Protein AF-A0A355SGL2-F1 (afdb_monomer_lite)

Radius of gyration: 37.24 Å; chains: 1; bounding box: 88×41×103 Å

Foldseek 3Di:
DDPVLVVQLVVLLVLLPPDDPVLSCLQSVVSSVVLVVCVVVVHDSVVVDVVLDHSNLQSLVSQLLVLLLVCLVPPDLVSLVSNVVSLCSQDDDPVLVVVLVVLSVVLNVLLVVLLVLLVVLLVVLVVLLVQLLVLLVLADPVLPLLSQLSNLVSLQSSLVSNLVSVVSVVVSSVSSNVSSVVSVVSRVVSPHDHRDDDNDDDDDPPPVVVVNVVSNVSNVRSNVSNVRSCLVVVLVCLQVQHADPDWDKDKDWAQLPFADEEEEADLAADEAEAEDQDNIKMKIWRDHPQKDWDWDDDGRYTYIHIDGPSSRGPVVVSSVGHHPTYTYIYDYDD

pLDDT: mean 88.4, std 9.62, range [39.56, 98.31]

Sequence (334 aa):
MDERISSFIKSLREQLDGLPENEINKAVSYYEEYLSDAAEAGKNLDEVLMELGPSAKISGMVRAEMSIVKAQRSPGLGNFMGVLKNAFHGVTAPLAILALSIFVAISLSMVAVLFAGAVVVFIGAVAVGVGFIYEALIIPSHFKLEILGTIGIALGTTGILLIVAFGLYKLARLLVKISTGQIHRMQKKSGKPIPRMNKQEEYKKSNSKRTVLVCAVISAAGFLLFSISGLPVRYFTIFNSMKPENITMRTEEFDPGKINRISVTTEHSCIKLMRNSSDRILISYEQPDWLDYETGTVGNTLSFHEKSNGRLPLFELSRLHESRTQLVISMPEK

Structure (mmCIF, N/CA/C/O backbone):
data_AF-A0A355SGL2-F1
#
_entry.id   AF-A0A355SGL2-F1
#
loop_
_atom_site.group_PDB
_atom_site.id
_atom_site.type_symbol
_atom_site.label_atom_id
_atom_site.label_alt_id
_atom_site.label_comp_id
_atom_site.label_asym_id
_atom_site.label_entity_id
_atom_site.label_seq_id
_atom_site.pdbx_PDB_ins_code
_atom_site.Cartn_x
_atom_site.Cartn_y
_atom_site.Cartn_z
_atom_site.occupancy
_atom_site.B_iso_or_equiv
_atom_site.auth_seq_id
_atom_site.auth_comp_id
_atom_site.auth_asym_id
_atom_site.auth_atom_id
_atom_site.pdbx_PDB_model_num
ATOM 1 N N . MET A 1 1 ? -44.821 -5.411 44.081 1.00 65.12 1 MET A N 1
ATOM 2 C CA . MET A 1 1 ? -43.532 -4.751 43.799 1.00 65.12 1 MET A CA 1
ATOM 3 C C . MET A 1 1 ? -43.575 -3.369 44.425 1.00 65.12 1 MET A C 1
ATOM 5 O O . MET A 1 1 ? -44.608 -2.721 44.321 1.00 65.12 1 MET A O 1
ATOM 9 N N . ASP A 1 2 ? -42.518 -2.977 45.135 1.00 84.88 2 ASP A N 1
ATOM 10 C CA . ASP A 1 2 ? -42.404 -1.656 45.769 1.00 84.88 2 ASP A CA 1
ATOM 11 C C . ASP A 1 2 ? -42.396 -0.545 44.696 1.00 84.88 2 ASP A C 1
ATOM 13 O O . ASP A 1 2 ? -41.707 -0.668 43.679 1.00 84.88 2 ASP A O 1
ATOM 17 N N . GLU A 1 3 ? -43.162 0.530 44.906 1.00 87.75 3 GLU A N 1
ATOM 18 C CA . GLU A 1 3 ? -43.336 1.638 43.951 1.00 87.75 3 GLU A CA 1
ATOM 19 C C . GLU A 1 3 ? -42.001 2.314 43.582 1.00 87.75 3 GLU A C 1
ATOM 21 O O . GLU A 1 3 ? -41.796 2.740 42.439 1.00 87.75 3 GLU A O 1
ATOM 26 N N . ARG A 1 4 ? -41.042 2.334 44.517 1.00 88.56 4 ARG A N 1
ATOM 27 C CA . ARG A 1 4 ? -39.698 2.892 44.307 1.00 88.56 4 ARG A CA 1
ATOM 28 C C . ARG A 1 4 ? -38.894 2.075 43.297 1.00 88.56 4 ARG A C 1
ATOM 30 O O . ARG A 1 4 ? -38.216 2.657 42.449 1.00 88.56 4 ARG A O 1
ATOM 37 N N . ILE A 1 5 ? -39.007 0.742 43.342 1.00 90.06 5 ILE A N 1
ATOM 38 C CA . ILE A 1 5 ? -38.351 -0.164 42.384 1.00 90.06 5 ILE A CA 1
ATOM 39 C C . ILE A 1 5 ? -38.916 0.086 40.986 1.00 90.06 5 ILE A C 1
ATOM 41 O O . ILE A 1 5 ? -38.156 0.322 40.048 1.00 90.06 5 ILE A O 1
ATOM 45 N N . SER A 1 6 ? -40.245 0.117 40.846 1.00 91.44 6 SER A N 1
ATOM 46 C CA . SER A 1 6 ? -40.900 0.342 39.551 1.00 91.44 6 SER A CA 1
ATOM 47 C C . SER A 1 6 ? -40.536 1.700 38.939 1.00 91.44 6 SER A C 1
ATOM 49 O O . SER A 1 6 ? -40.271 1.782 37.738 1.00 91.44 6 SER A O 1
ATOM 51 N N . SER A 1 7 ? -40.457 2.757 39.755 1.00 92.31 7 SER A N 1
ATOM 52 C CA . SER A 1 7 ? -40.031 4.092 39.312 1.00 92.31 7 SER A CA 1
ATOM 53 C C . SER A 1 7 ? -38.579 4.106 38.815 1.00 92.31 7 SER A C 1
ATOM 55 O O . SER A 1 7 ? -38.294 4.596 37.716 1.00 92.31 7 SER A O 1
ATOM 57 N N . PHE A 1 8 ? -37.658 3.494 39.572 1.00 92.44 8 PHE A N 1
ATOM 58 C CA . PHE A 1 8 ? -36.252 3.386 39.180 1.00 92.44 8 PHE A CA 1
ATOM 59 C C . PHE A 1 8 ? -36.081 2.603 37.872 1.00 92.44 8 PHE A C 1
ATOM 61 O O . PHE A 1 8 ? -35.387 3.058 36.959 1.00 92.44 8 PHE A O 1
ATOM 68 N N . ILE A 1 9 ? -36.744 1.450 37.759 1.00 94.25 9 ILE A N 1
ATOM 69 C CA . ILE A 1 9 ? -36.677 0.583 36.581 1.00 94.25 9 ILE A CA 1
ATOM 70 C C . ILE A 1 9 ? -37.255 1.269 35.342 1.00 94.25 9 ILE A C 1
ATOM 72 O O . ILE A 1 9 ? -36.641 1.214 34.273 1.00 94.25 9 ILE A O 1
ATOM 76 N N . LYS A 1 10 ? -38.381 1.979 35.477 1.00 94.38 10 LYS A N 1
ATOM 77 C CA . LYS A 1 10 ? -38.957 2.768 34.383 1.00 94.38 10 LYS A CA 1
ATOM 78 C C . LYS A 1 10 ? -37.971 3.829 33.886 1.00 94.38 10 LYS A C 1
ATOM 80 O O . LYS A 1 10 ? -37.693 3.891 32.691 1.00 94.38 10 LYS A O 1
ATOM 85 N N . SER A 1 11 ? -37.379 4.593 34.806 1.00 93.31 11 SER A N 1
ATOM 86 C CA . SER A 1 11 ? -36.372 5.607 34.475 1.00 93.31 11 SER A CA 1
ATOM 87 C C . SER A 1 11 ? -35.126 5.002 33.814 1.00 93.31 11 SER A C 1
ATOM 89 O O . SER A 1 11 ? -34.594 5.556 32.850 1.00 93.31 11 SER A O 1
ATOM 91 N N . LEU A 1 12 ? -34.661 3.844 34.294 1.00 92.88 12 LEU A N 1
ATOM 92 C CA . LEU A 1 12 ? -33.536 3.130 33.694 1.00 92.88 12 LEU A CA 1
ATOM 93 C C . LEU A 1 12 ? -33.857 2.684 32.261 1.00 92.88 12 LEU A C 1
ATOM 95 O O . LEU A 1 12 ? -33.027 2.868 31.371 1.00 92.88 12 LEU A O 1
ATOM 99 N N . ARG A 1 13 ? -35.056 2.140 32.022 1.00 93.81 13 ARG A N 1
ATOM 100 C CA . ARG A 1 13 ? -35.508 1.713 30.691 1.00 93.81 13 ARG A CA 1
ATOM 101 C C . ARG A 1 13 ? -35.534 2.878 29.704 1.00 93.81 13 ARG A C 1
ATOM 103 O O . ARG A 1 13 ? -34.979 2.751 28.618 1.00 93.81 13 ARG A O 1
ATOM 110 N N . GLU A 1 14 ? -36.103 4.013 30.107 1.00 93.00 14 GLU A N 1
ATOM 111 C CA . GLU A 1 14 ? -36.157 5.237 29.292 1.00 93.00 14 GLU A CA 1
ATOM 112 C C . GLU A 1 14 ? -34.754 5.730 28.899 1.00 93.00 14 GLU A C 1
ATOM 114 O O . GLU A 1 14 ? -34.518 6.128 27.764 1.00 93.00 14 GLU A O 1
ATOM 119 N N . GLN A 1 15 ? -33.775 5.652 29.800 1.00 91.50 15 GLN A N 1
ATOM 120 C CA . GLN A 1 15 ? -32.408 6.100 29.508 1.00 91.50 15 GLN A CA 1
ATOM 121 C C . GLN A 1 15 ? -31.567 5.095 28.712 1.00 91.50 15 GLN A C 1
ATOM 123 O O . GLN A 1 15 ? -30.553 5.463 28.101 1.00 91.50 15 GLN A O 1
ATOM 128 N N . LEU A 1 16 ? -31.945 3.817 28.732 1.00 90.56 16 LEU A N 1
ATOM 129 C CA . LEU A 1 16 ? -31.339 2.773 27.905 1.00 90.56 16 LEU A CA 1
ATOM 130 C C . LEU A 1 16 ? -31.892 2.763 26.473 1.00 90.56 16 LEU A C 1
ATOM 132 O O . LEU A 1 16 ? -31.374 2.006 25.649 1.00 90.56 16 LEU A O 1
ATOM 136 N N . ASP A 1 17 ? -32.861 3.630 26.161 1.00 88.69 17 ASP A N 1
ATOM 137 C CA . ASP A 1 17 ? -33.453 3.750 24.832 1.00 88.69 17 ASP A CA 1
ATOM 138 C C . ASP A 1 17 ? -32.392 3.919 23.722 1.00 88.69 17 ASP A C 1
ATOM 140 O O . ASP A 1 17 ? -31.334 4.546 23.891 1.00 88.69 17 ASP A O 1
ATOM 144 N N . GLY A 1 18 ? -32.636 3.272 22.584 1.00 83.12 18 GLY A N 1
ATOM 145 C CA . GLY A 1 18 ? -31.685 3.157 21.474 1.00 83.12 18 GLY A CA 1
ATOM 146 C C . GLY A 1 18 ? -30.627 2.049 21.609 1.00 83.12 18 GLY A C 1
ATOM 147 O O . GLY A 1 18 ? -29.770 1.918 20.729 1.00 83.12 18 GLY A O 1
ATOM 148 N N . LEU A 1 19 ? -30.649 1.241 22.675 1.00 85.25 19 LEU A N 1
ATOM 149 C CA . LEU A 1 19 ? -29.968 -0.060 22.702 1.00 85.25 19 LEU A CA 1
ATOM 150 C C . LEU A 1 19 ? -30.874 -1.164 22.120 1.00 85.25 19 LEU A C 1
ATOM 152 O O . LEU A 1 19 ? -32.086 -0.990 22.052 1.00 85.25 19 LEU A O 1
ATOM 156 N N . PRO A 1 20 ? -30.314 -2.313 21.694 1.00 85.31 20 PRO A N 1
ATOM 157 C CA . PRO A 1 20 ? -31.120 -3.465 21.300 1.00 85.31 20 PRO A CA 1
ATOM 158 C C . PRO A 1 20 ? -32.077 -3.898 22.420 1.00 85.31 20 PRO A C 1
ATOM 160 O O . PRO A 1 20 ? -31.648 -4.057 23.564 1.00 85.31 20 PRO A O 1
ATOM 163 N N . GLU A 1 21 ? -33.349 -4.133 22.087 1.00 86.94 21 GLU A N 1
ATOM 164 C CA . GLU A 1 21 ? -34.419 -4.426 23.058 1.00 86.94 21 GLU A CA 1
ATOM 165 C C . GLU A 1 21 ? -34.085 -5.616 23.974 1.00 86.94 21 GLU A C 1
ATOM 167 O O . GLU A 1 21 ? -34.366 -5.610 25.171 1.00 86.94 21 GLU A O 1
ATOM 172 N N . ASN A 1 22 ? -33.401 -6.627 23.434 1.00 85.31 22 ASN A N 1
ATOM 173 C CA . ASN A 1 22 ? -32.934 -7.781 24.200 1.00 85.31 22 ASN A CA 1
ATOM 174 C C . ASN A 1 22 ? -31.887 -7.414 25.269 1.00 85.31 22 ASN A C 1
ATOM 176 O O . ASN A 1 22 ? -31.849 -8.050 26.319 1.00 85.31 22 ASN A O 1
ATOM 180 N N . GLU A 1 23 ? -31.033 -6.421 25.023 1.00 84.75 23 GLU A N 1
ATOM 181 C CA . GLU A 1 23 ? -30.037 -5.941 25.987 1.00 84.75 23 GLU A CA 1
ATOM 182 C C . GLU A 1 23 ? -30.658 -4.976 27.004 1.00 84.75 23 GLU A C 1
ATOM 184 O O . GLU A 1 23 ? -30.296 -5.029 28.179 1.00 84.75 23 GLU A O 1
ATOM 189 N N . ILE A 1 24 ? -31.643 -4.165 26.591 1.00 89.50 24 ILE A N 1
ATOM 190 C CA . ILE A 1 24 ? -32.445 -3.342 27.513 1.00 89.50 24 ILE A CA 1
ATOM 191 C C . ILE A 1 24 ? -33.153 -4.247 28.525 1.00 89.50 24 ILE A C 1
ATOM 193 O O . ILE A 1 24 ? -32.993 -4.058 29.730 1.00 89.50 24 ILE A O 1
ATOM 197 N N . ASN A 1 25 ? -33.871 -5.268 28.049 1.00 90.75 25 ASN A N 1
ATOM 198 C CA . ASN A 1 25 ? -34.625 -6.179 28.911 1.00 90.75 25 ASN A CA 1
ATOM 199 C C . ASN A 1 25 ? -33.717 -6.964 29.868 1.00 90.75 25 ASN A C 1
ATOM 201 O O . ASN A 1 25 ? -34.063 -7.113 31.035 1.00 90.75 25 ASN A O 1
ATOM 205 N N . LYS A 1 26 ? -32.529 -7.404 29.427 1.00 88.31 26 LYS A N 1
ATOM 206 C CA . LYS A 1 26 ? -31.544 -8.042 30.321 1.00 88.31 26 LYS A CA 1
ATOM 207 C C . LYS A 1 26 ? -31.050 -7.099 31.413 1.00 88.31 26 LYS A C 1
ATOM 209 O O . LYS A 1 26 ? -30.938 -7.513 32.561 1.00 88.31 26 LYS A O 1
ATOM 214 N N . ALA A 1 27 ? -30.710 -5.858 31.059 1.00 89.06 27 ALA A N 1
ATOM 215 C CA . ALA A 1 27 ? -30.224 -4.887 32.033 1.00 89.06 27 ALA A CA 1
ATOM 216 C C . ALA A 1 27 ? -31.313 -4.536 33.054 1.00 89.06 27 ALA A C 1
ATOM 218 O O . ALA A 1 27 ? -31.042 -4.535 34.250 1.00 89.06 27 ALA A O 1
ATOM 219 N N . VAL A 1 28 ? -32.539 -4.289 32.583 1.00 93.00 28 VAL A N 1
ATOM 220 C CA . VAL A 1 28 ? -33.705 -4.016 33.431 1.00 93.00 28 VAL A CA 1
ATOM 221 C C . VAL A 1 28 ? -33.988 -5.190 34.366 1.00 93.00 28 VAL A C 1
ATOM 223 O O . VAL A 1 28 ? -33.994 -4.988 35.575 1.00 93.00 28 VAL A O 1
ATOM 226 N N . SER A 1 29 ? -34.117 -6.405 33.829 1.00 92.12 29 SER A N 1
ATOM 227 C CA . SER A 1 29 ? -34.395 -7.612 34.616 1.00 92.12 29 SER A CA 1
ATOM 228 C C . SER A 1 29 ? -33.325 -7.869 35.682 1.00 92.12 29 SER A C 1
ATOM 230 O O . SER A 1 29 ? -33.670 -8.199 36.808 1.00 92.12 29 SER A O 1
ATOM 232 N N . TYR A 1 30 ? -32.044 -7.640 35.371 1.00 91.88 30 TYR A N 1
ATOM 233 C CA . TYR A 1 30 ? -30.956 -7.785 36.344 1.00 91.88 30 TYR A CA 1
ATOM 234 C C . TYR A 1 30 ? -31.085 -6.828 37.536 1.00 91.88 30 TYR A C 1
ATOM 236 O O . TYR A 1 30 ? -30.884 -7.232 38.678 1.00 91.88 30 TYR A O 1
ATOM 244 N N . TYR A 1 31 ? -31.391 -5.549 37.288 1.00 91.50 31 TYR A N 1
ATOM 245 C CA . TYR A 1 31 ? -31.549 -4.577 38.375 1.00 91.50 31 TYR A CA 1
ATOM 246 C C . TYR A 1 31 ? -32.874 -4.747 39.121 1.00 91.50 31 TYR A C 1
ATOM 248 O O . TYR A 1 31 ? -32.933 -4.463 40.313 1.00 91.50 31 TYR A O 1
ATOM 256 N N . GLU A 1 32 ? -33.916 -5.218 38.442 1.00 92.81 32 GLU A N 1
ATOM 257 C CA . GLU A 1 32 ? -35.202 -5.554 39.048 1.00 92.81 32 GLU A CA 1
ATOM 258 C C . GLU A 1 32 ? -35.062 -6.725 40.029 1.00 92.81 32 GLU A C 1
ATOM 260 O O . GLU A 1 32 ? -35.516 -6.614 41.167 1.00 92.81 32 GLU A O 1
ATOM 265 N N . GLU A 1 33 ? -34.359 -7.790 39.630 1.00 90.06 33 GLU A N 1
ATOM 266 C CA . GLU A 1 33 ? -33.997 -8.928 40.488 1.00 90.06 33 GLU A CA 1
ATOM 267 C C . GLU A 1 33 ? -33.116 -8.463 41.655 1.00 90.06 33 GLU A C 1
ATOM 269 O O . GLU A 1 33 ? -33.473 -8.653 42.812 1.00 90.06 33 GLU A O 1
ATOM 274 N N . TYR A 1 34 ? -32.039 -7.719 41.375 1.00 90.38 34 TYR A N 1
ATOM 275 C CA . TYR A 1 34 ? -31.132 -7.200 42.407 1.00 90.38 34 TYR A CA 1
ATOM 276 C C . TYR A 1 34 ? -31.840 -6.362 43.488 1.00 90.38 34 TYR A C 1
ATOM 278 O O . TYR A 1 34 ? -31.529 -6.482 44.675 1.00 90.38 34 TYR A O 1
ATOM 286 N N . LEU A 1 35 ? -32.768 -5.484 43.091 1.00 91.12 35 LEU A N 1
ATOM 287 C CA . LEU A 1 35 ? -33.519 -4.641 44.027 1.00 91.12 35 LEU A CA 1
ATOM 288 C C . LEU A 1 35 ? -34.603 -5.428 44.772 1.00 91.12 35 LEU A C 1
ATOM 290 O O . LEU A 1 35 ? -34.838 -5.157 45.950 1.00 91.12 35 LEU A O 1
ATOM 294 N N . SER A 1 36 ? -35.240 -6.397 44.110 1.00 91.19 36 SER A N 1
ATOM 295 C CA . SER A 1 36 ? -36.248 -7.263 44.734 1.00 91.19 36 SER A CA 1
ATOM 296 C C . SER A 1 36 ? -35.612 -8.173 45.786 1.00 91.19 36 SER A C 1
ATOM 298 O O . SER A 1 36 ? -36.082 -8.190 46.919 1.00 91.19 36 SER A O 1
ATOM 300 N N . ASP A 1 37 ? -34.473 -8.799 45.478 1.00 90.44 37 ASP A N 1
ATOM 301 C CA . ASP A 1 37 ? -33.694 -9.612 46.422 1.00 90.44 37 ASP A CA 1
ATOM 302 C C . ASP A 1 37 ? -33.267 -8.805 47.655 1.00 90.44 37 ASP A C 1
ATOM 304 O O . ASP A 1 37 ? -33.290 -9.292 48.787 1.00 90.44 37 ASP A O 1
ATOM 308 N N . ALA A 1 38 ? -32.871 -7.543 47.458 1.00 87.94 38 ALA A N 1
ATOM 309 C CA . ALA A 1 38 ? -32.504 -6.661 48.560 1.00 87.94 38 ALA A CA 1
ATOM 310 C C . ALA A 1 38 ? -33.705 -6.340 49.466 1.00 87.94 38 ALA A C 1
ATOM 312 O O . ALA A 1 38 ? -33.549 -6.318 50.691 1.00 87.94 38 ALA A O 1
ATOM 313 N N . ALA A 1 39 ? -34.884 -6.120 48.877 1.00 88.75 39 ALA A N 1
ATOM 314 C CA . ALA A 1 39 ? -36.121 -5.888 49.614 1.00 88.75 39 ALA A CA 1
ATOM 315 C C . ALA A 1 39 ? -36.575 -7.146 50.377 1.00 88.75 39 ALA A C 1
ATOM 317 O O . ALA A 1 39 ? -36.934 -7.052 51.550 1.00 88.75 39 ALA A O 1
ATOM 318 N N . GLU A 1 40 ? -36.499 -8.323 49.752 1.00 89.75 40 GLU A N 1
ATOM 319 C CA . GLU A 1 40 ? -36.829 -9.613 50.375 1.00 89.75 40 GLU A CA 1
ATOM 320 C C . GLU A 1 40 ? -35.870 -9.974 51.516 1.00 89.75 40 GLU A C 1
ATOM 322 O O . GLU A 1 40 ? -36.295 -10.486 52.551 1.00 89.75 40 GLU A O 1
ATOM 327 N N . ALA A 1 41 ? -34.587 -9.626 51.383 1.00 88.88 41 ALA A N 1
ATOM 328 C CA . ALA A 1 41 ? -33.591 -9.761 52.445 1.00 88.88 41 ALA A CA 1
ATOM 329 C C . ALA A 1 41 ? -33.771 -8.752 53.601 1.00 88.88 41 ALA A C 1
ATOM 331 O O . ALA A 1 41 ? -32.947 -8.724 54.519 1.00 88.88 41 ALA A O 1
ATOM 332 N N . GLY A 1 42 ? -34.806 -7.905 53.561 1.00 85.69 42 GLY A N 1
ATOM 333 C CA . GLY A 1 42 ? -35.115 -6.927 54.604 1.00 85.69 42 GLY A CA 1
ATOM 334 C C . GLY A 1 42 ? -34.152 -5.739 54.665 1.00 85.69 42 GLY A C 1
ATOM 335 O O . GLY A 1 42 ? -34.081 -5.067 55.695 1.00 85.69 42 GLY A O 1
ATOM 336 N N . LYS A 1 43 ? -33.387 -5.467 53.598 1.00 88.56 43 LYS A N 1
ATOM 337 C CA . LYS A 1 43 ? -32.511 -4.286 53.540 1.00 88.56 43 LYS A CA 1
ATOM 338 C C . LYS A 1 43 ? -33.337 -3.014 53.355 1.00 88.56 43 LYS A C 1
ATOM 340 O O . LYS A 1 43 ? -34.392 -3.026 52.721 1.00 88.56 43 LYS A O 1
ATOM 345 N N . ASN A 1 44 ? -32.829 -1.889 53.857 1.00 88.94 44 ASN A N 1
ATOM 346 C CA . ASN A 1 44 ? -33.447 -0.591 53.608 1.00 88.94 44 ASN A CA 1
ATOM 347 C C . ASN A 1 44 ? -33.283 -0.206 52.128 1.00 88.94 44 ASN A C 1
ATOM 349 O O . ASN A 1 44 ? -32.177 0.074 51.667 1.00 88.94 44 ASN A O 1
ATOM 353 N N . LEU A 1 45 ? -34.390 -0.182 51.386 1.00 87.19 45 LEU A N 1
ATOM 354 C CA . LEU A 1 45 ? -34.377 0.077 49.948 1.00 87.19 45 LEU A CA 1
ATOM 355 C C . LEU A 1 45 ? -33.838 1.473 49.593 1.00 87.19 45 LEU A C 1
ATOM 357 O O . LEU A 1 45 ? -33.186 1.620 48.562 1.00 87.19 45 LEU A O 1
ATOM 361 N N . ASP A 1 46 ? -34.056 2.482 50.440 1.00 86.50 46 ASP A N 1
ATOM 362 C CA . ASP A 1 46 ? -33.560 3.841 50.184 1.00 86.50 46 ASP A CA 1
ATOM 363 C C . ASP A 1 46 ? -32.031 3.895 50.279 1.00 86.50 46 ASP A C 1
ATOM 365 O O . ASP A 1 46 ? -31.372 4.546 49.467 1.00 86.50 46 ASP A O 1
ATOM 369 N N . GLU A 1 47 ? -31.454 3.142 51.218 1.00 88.00 47 GLU A N 1
ATOM 370 C CA . GLU A 1 47 ? -30.005 2.994 51.361 1.00 88.00 47 GLU A CA 1
ATOM 371 C C . GLU A 1 47 ? -29.408 2.242 50.164 1.00 88.00 47 GLU A C 1
ATOM 373 O O . GLU A 1 47 ? -28.416 2.687 49.584 1.00 88.00 47 GLU A O 1
ATOM 378 N N . VAL A 1 48 ? -30.067 1.166 49.718 1.00 87.88 48 VAL A N 1
ATOM 379 C CA . VAL A 1 48 ? -29.653 0.390 48.538 1.00 87.88 48 VAL A CA 1
ATOM 380 C C . VAL A 1 48 ? -29.706 1.241 47.265 1.00 87.88 48 VAL A C 1
ATOM 382 O O . VAL A 1 48 ? -28.759 1.230 46.479 1.00 87.88 48 VAL A O 1
ATOM 385 N N . LEU A 1 49 ? -30.776 2.013 47.051 1.00 88.00 49 LEU A N 1
ATOM 386 C CA . LEU A 1 49 ? -30.905 2.915 45.899 1.00 88.00 49 LEU A CA 1
ATOM 387 C C . LEU A 1 49 ? -29.878 4.054 45.949 1.00 88.00 49 LEU A C 1
ATOM 389 O O . LEU A 1 49 ? -29.312 4.419 44.914 1.00 88.00 49 LEU A O 1
ATOM 393 N N . MET A 1 50 ? -29.589 4.587 47.139 1.00 86.44 50 MET A N 1
ATOM 394 C CA . MET A 1 50 ? -28.549 5.597 47.335 1.00 86.44 50 MET A CA 1
ATOM 395 C C . MET A 1 50 ? -27.154 5.040 47.008 1.00 86.44 50 MET A C 1
ATOM 397 O O . MET A 1 50 ? -26.371 5.700 46.317 1.00 86.44 50 MET A O 1
ATOM 401 N N . GLU A 1 51 ? -26.854 3.809 47.431 1.00 84.94 51 GLU A N 1
ATOM 402 C CA . GLU A 1 51 ? -25.595 3.120 47.129 1.00 84.94 51 GLU A CA 1
ATOM 403 C C . GLU A 1 51 ? -25.463 2.796 45.628 1.00 84.94 51 GLU A C 1
ATOM 405 O O . GLU A 1 51 ? -24.406 3.013 45.008 1.00 84.94 51 GLU A O 1
ATOM 410 N N . LEU A 1 52 ? -26.552 2.343 44.998 1.00 84.00 52 LEU A N 1
ATOM 411 C CA . LEU A 1 52 ? -26.623 2.073 43.560 1.00 84.00 52 LEU A CA 1
ATOM 412 C C . LEU A 1 52 ? -26.374 3.359 42.751 1.00 84.00 52 LEU A C 1
ATOM 414 O O . LEU A 1 52 ? -25.552 3.382 41.821 1.00 84.00 52 LEU A O 1
ATOM 418 N N . GLY A 1 53 ? -26.972 4.463 43.196 1.00 85.00 53 GLY A N 1
ATOM 419 C CA . GLY A 1 53 ? -26.913 5.777 42.572 1.00 85.00 53 GLY A CA 1
ATOM 420 C C . GLY A 1 53 ? -27.994 5.983 41.501 1.00 85.00 53 GLY A C 1
ATOM 421 O O . GLY A 1 53 ? -28.820 5.106 41.258 1.00 85.00 53 GLY A O 1
ATOM 422 N N . PRO A 1 54 ? -27.995 7.146 40.825 1.00 87.94 54 PRO A N 1
ATOM 423 C CA . PRO A 1 54 ? -29.052 7.505 39.884 1.00 87.94 54 PRO A CA 1
ATOM 424 C C . PRO A 1 54 ? -29.067 6.590 38.654 1.00 87.94 54 PRO A C 1
ATOM 426 O O . PRO A 1 54 ? -28.008 6.186 38.159 1.00 87.94 54 PRO A O 1
ATOM 429 N N . SER A 1 55 ? -30.261 6.355 38.096 1.00 88.81 55 SER A N 1
ATOM 430 C CA . SER A 1 55 ? -30.471 5.569 36.869 1.00 88.81 55 SER A CA 1
ATOM 431 C C . SER A 1 55 ? -29.564 6.034 35.719 1.00 88.81 55 SER A C 1
ATOM 433 O O . SER A 1 55 ? -29.002 5.196 35.016 1.00 88.81 55 SER A O 1
ATOM 435 N N . ALA A 1 56 ? -29.299 7.347 35.614 1.00 87.00 56 ALA A N 1
ATOM 436 C CA . ALA A 1 56 ? -28.409 7.959 34.611 1.00 87.00 56 ALA A CA 1
ATOM 437 C C . ALA A 1 56 ? -26.976 7.426 34.665 1.00 87.00 56 ALA A C 1
ATOM 439 O O . ALA A 1 56 ? -26.315 7.229 33.644 1.00 87.00 56 ALA A O 1
ATOM 440 N N . LYS A 1 57 ? -26.484 7.153 35.872 1.00 84.25 57 LYS A N 1
ATOM 441 C CA . LYS A 1 57 ? -25.146 6.600 36.065 1.00 84.25 57 LYS A CA 1
ATOM 442 C C . LYS A 1 57 ? -25.107 5.127 35.655 1.00 84.25 57 LYS A C 1
ATOM 444 O O . LYS A 1 57 ? -24.143 4.688 35.029 1.00 84.25 57 LYS A O 1
ATOM 449 N N . ILE A 1 58 ? -26.160 4.379 35.982 1.00 86.75 58 ILE A N 1
ATOM 450 C CA . ILE A 1 58 ? -26.300 2.959 35.644 1.00 86.75 58 ILE A CA 1
ATOM 451 C C . ILE A 1 58 ? -26.440 2.768 34.132 1.00 86.75 58 ILE A C 1
ATOM 453 O O . ILE A 1 58 ? -25.706 1.972 33.549 1.00 86.75 58 ILE A O 1
ATOM 457 N N . SER A 1 59 ? -27.292 3.551 33.470 1.00 88.06 59 SER A N 1
ATOM 458 C CA . SER A 1 59 ? -27.439 3.513 32.014 1.00 88.06 59 SER A CA 1
ATOM 459 C C . SER A 1 59 ? -26.127 3.854 31.293 1.00 88.06 59 SER A C 1
ATOM 461 O O . SER A 1 59 ? -25.758 3.173 30.334 1.00 88.06 59 SER A O 1
ATOM 463 N N . GLY A 1 60 ? -25.354 4.823 31.799 1.00 86.19 60 GLY A N 1
ATOM 464 C CA . GLY A 1 60 ? -24.001 5.124 31.318 1.00 86.19 60 GLY A CA 1
ATOM 465 C C . GLY A 1 60 ? -23.022 3.950 31.455 1.00 86.19 60 GLY A C 1
ATOM 466 O O . GLY A 1 60 ? -22.289 3.647 30.509 1.00 86.19 60 GLY A O 1
ATOM 467 N N . MET A 1 61 ? -23.036 3.246 32.593 1.00 84.06 61 MET A N 1
ATOM 468 C CA . MET A 1 61 ? -22.219 2.042 32.815 1.00 84.06 61 MET A CA 1
ATOM 469 C C . MET A 1 61 ? -22.615 0.892 31.878 1.00 84.06 61 MET A C 1
ATOM 471 O O . MET A 1 61 ? -21.743 0.274 31.266 1.00 84.06 61 MET A O 1
ATOM 475 N N . VAL A 1 62 ? -23.915 0.650 31.692 1.00 87.12 62 VAL A N 1
ATOM 476 C CA . VAL A 1 62 ? -24.427 -0.362 30.751 1.00 87.12 62 VAL A CA 1
ATOM 477 C C . VAL A 1 62 ? -24.003 -0.039 29.313 1.00 87.12 62 VAL A C 1
ATOM 479 O O . VAL A 1 62 ? -23.508 -0.908 28.593 1.00 87.12 62 VAL A O 1
ATOM 482 N N . ARG A 1 63 ? -24.117 1.229 28.891 1.00 88.12 63 ARG A N 1
ATOM 483 C CA . ARG A 1 63 ? -23.659 1.686 27.567 1.00 88.12 63 ARG A CA 1
ATOM 484 C C . ARG A 1 63 ? -22.145 1.531 27.386 1.00 88.12 63 ARG A C 1
ATOM 486 O O . ARG A 1 63 ? -21.704 1.226 26.275 1.00 88.12 63 ARG A O 1
ATOM 493 N N . ALA A 1 64 ? -21.351 1.750 28.435 1.00 86.56 64 ALA A N 1
ATOM 494 C CA . ALA A 1 64 ? -19.902 1.550 28.405 1.00 86.56 64 ALA A CA 1
ATOM 495 C C . ALA A 1 64 ? -19.531 0.074 28.231 1.00 86.56 64 ALA A C 1
ATOM 497 O O . ALA A 1 64 ? -18.735 -0.262 27.354 1.00 86.56 64 ALA A O 1
ATOM 498 N N . GLU A 1 65 ? -20.164 -0.814 28.996 1.00 86.38 65 GLU A N 1
ATOM 499 C CA . GLU A 1 65 ? -19.935 -2.254 28.873 1.00 86.38 65 GLU A CA 1
ATOM 500 C C . GLU A 1 65 ? -20.312 -2.752 27.470 1.00 86.38 65 GLU A C 1
ATOM 502 O O . GLU A 1 65 ? -19.549 -3.476 26.824 1.00 86.38 65 GLU A O 1
ATOM 507 N N . MET A 1 66 ? -21.435 -2.275 26.930 1.00 85.81 66 MET A N 1
ATOM 508 C CA . MET A 1 66 ? -21.872 -2.621 25.580 1.00 85.81 66 MET A CA 1
ATOM 509 C C . MET A 1 66 ? -20.906 -2.185 24.489 1.00 85.81 66 MET A C 1
ATOM 511 O O . MET A 1 66 ? -20.596 -2.965 23.579 1.00 85.81 66 MET A O 1
ATOM 515 N N . SER A 1 67 ? -20.409 -0.949 24.553 1.00 88.50 67 SER A N 1
ATOM 516 C CA . SER A 1 67 ? -19.450 -0.478 23.559 1.00 88.50 67 SER A CA 1
ATOM 517 C C . SER A 1 67 ? -18.134 -1.254 23.645 1.00 88.50 67 SER A C 1
ATOM 519 O O . SER A 1 67 ? -17.578 -1.607 22.601 1.00 88.50 67 SER A O 1
ATOM 521 N N . ILE A 1 68 ? -17.676 -1.607 24.854 1.00 88.69 68 ILE A N 1
ATOM 522 C CA . ILE A 1 68 ? -16.480 -2.438 25.069 1.00 88.69 68 ILE A CA 1
ATOM 523 C C . ILE A 1 68 ? -16.666 -3.812 24.430 1.00 88.69 68 ILE A C 1
ATOM 525 O O . ILE A 1 68 ? -15.827 -4.243 23.633 1.00 88.69 68 ILE A O 1
ATOM 529 N N . VAL A 1 69 ? -17.777 -4.491 24.726 1.00 86.56 69 VAL A N 1
ATOM 530 C CA . VAL A 1 69 ? -18.086 -5.815 24.173 1.00 86.56 69 VAL A CA 1
ATOM 531 C C . VAL A 1 69 ? -18.142 -5.759 22.644 1.00 86.56 69 VAL A C 1
ATOM 533 O O . VAL A 1 69 ? -17.534 -6.598 21.970 1.00 86.56 69 VAL A O 1
ATOM 536 N N . LYS A 1 70 ? -18.802 -4.745 22.073 1.00 87.12 70 LYS A N 1
ATOM 537 C CA . LYS A 1 70 ? -18.901 -4.558 20.618 1.00 87.12 70 LYS A CA 1
ATOM 538 C C . LYS A 1 70 ? -17.532 -4.337 19.968 1.00 87.12 70 LYS A C 1
ATOM 540 O O . LYS A 1 70 ? -17.233 -4.956 18.941 1.00 87.12 70 LYS A O 1
ATOM 545 N N . ALA A 1 71 ? -16.680 -3.510 20.573 1.00 88.94 71 ALA A N 1
ATOM 546 C CA . ALA A 1 71 ? -15.340 -3.224 20.069 1.00 88.94 71 ALA A CA 1
ATOM 547 C C . ALA A 1 71 ? -14.374 -4.412 20.220 1.00 88.94 71 ALA A C 1
ATOM 549 O O . ALA A 1 71 ? -13.535 -4.632 19.346 1.00 88.94 71 ALA A O 1
ATOM 550 N N . GLN A 1 72 ? -14.520 -5.237 21.260 1.00 87.69 72 GLN A N 1
ATOM 551 C CA . GLN A 1 72 ? -13.753 -6.480 21.397 1.00 87.69 72 GLN A CA 1
ATOM 552 C C . GLN A 1 72 ? -14.156 -7.530 20.352 1.00 87.69 72 GLN A C 1
ATOM 554 O O . GLN A 1 72 ? -13.286 -8.215 19.800 1.00 87.69 72 GLN A O 1
ATOM 559 N N . ARG A 1 73 ? -15.458 -7.647 20.046 1.00 86.06 73 ARG A N 1
ATOM 560 C CA . ARG A 1 73 ? -15.968 -8.558 19.002 1.00 86.06 73 ARG A CA 1
ATOM 561 C C . ARG A 1 73 ? -15.573 -8.105 17.605 1.00 86.06 73 ARG A C 1
ATOM 563 O O . ARG A 1 73 ? -15.034 -8.881 16.818 1.00 86.06 73 ARG A O 1
ATOM 570 N N . SER A 1 74 ? -15.805 -6.830 17.316 1.00 86.88 74 SER A N 1
ATOM 571 C CA . SER A 1 74 ? -15.589 -6.217 16.007 1.00 86.88 74 SER A CA 1
ATOM 572 C C . SER A 1 74 ? -14.677 -4.993 16.135 1.00 86.88 74 SER A C 1
ATOM 574 O O . SER A 1 74 ? -15.141 -3.855 16.092 1.00 86.88 74 SER A O 1
ATOM 576 N N . PRO A 1 75 ? -13.356 -5.201 16.295 1.00 87.50 75 PRO A N 1
ATOM 577 C CA . PRO A 1 75 ? -12.432 -4.091 16.474 1.00 87.50 75 PRO A CA 1
ATOM 578 C C . PRO A 1 75 ? -12.365 -3.275 15.194 1.00 87.50 75 PRO A C 1
ATOM 580 O O . PRO A 1 75 ? -12.086 -3.829 14.127 1.00 87.50 75 PRO A O 1
ATOM 583 N N . GLY A 1 76 ? -12.625 -1.983 15.320 1.00 88.81 76 GLY A N 1
ATOM 584 C CA . GLY A 1 76 ? -12.653 -1.005 14.243 1.00 88.81 76 GLY A CA 1
ATOM 585 C C . GLY A 1 76 ? -12.778 0.395 14.832 1.00 88.81 76 GLY A C 1
ATOM 586 O O . GLY A 1 76 ? -13.205 0.538 15.980 1.00 88.81 76 GLY A O 1
ATOM 587 N N . LEU A 1 77 ? -12.411 1.414 14.054 1.00 88.00 77 LEU A N 1
ATOM 588 C CA . LEU A 1 77 ? -12.350 2.798 14.530 1.00 88.00 77 LEU A CA 1
ATOM 589 C C . LEU A 1 77 ? -13.699 3.291 15.083 1.00 88.00 77 LEU A C 1
ATOM 591 O O . LEU A 1 77 ? -13.741 3.847 16.175 1.00 88.00 77 LEU A O 1
ATOM 595 N N . GLY A 1 78 ? -14.809 3.010 14.391 1.00 87.81 78 GLY A N 1
ATOM 596 C CA . GLY A 1 78 ? -16.146 3.422 14.841 1.00 87.81 78 GLY A CA 1
ATOM 597 C C . GLY A 1 78 ? -16.565 2.786 16.172 1.00 87.81 78 GLY A C 1
ATOM 598 O O . GLY A 1 78 ? -17.017 3.477 17.082 1.00 87.81 78 GLY A O 1
ATOM 599 N N . ASN A 1 79 ? -16.347 1.477 16.331 1.00 89.31 79 ASN A N 1
ATOM 600 C CA . ASN A 1 79 ? -16.649 0.795 17.594 1.00 89.31 79 ASN A CA 1
ATOM 601 C C . ASN A 1 79 ? -15.716 1.250 18.722 1.00 89.31 79 ASN A C 1
ATOM 603 O O . ASN A 1 79 ? -16.156 1.367 19.862 1.00 89.31 79 ASN A O 1
ATOM 607 N N . PHE A 1 80 ? -14.451 1.547 18.409 1.00 91.25 80 PHE A N 1
ATOM 608 C CA . PHE A 1 80 ? -13.515 2.105 19.377 1.00 91.25 80 PHE A CA 1
ATOM 609 C C . PHE A 1 80 ? -13.962 3.489 19.856 1.00 91.25 80 PHE A C 1
ATOM 611 O O . PHE A 1 80 ? -14.016 3.715 21.059 1.00 91.25 80 PHE A O 1
ATOM 618 N N . MET A 1 81 ? -14.396 4.368 18.948 1.00 90.06 81 MET A N 1
ATOM 619 C CA . MET A 1 81 ? -14.940 5.682 19.302 1.00 90.06 81 MET A CA 1
ATOM 620 C C . MET A 1 81 ? -16.156 5.573 20.237 1.00 90.06 81 MET A C 1
ATOM 622 O O . MET A 1 81 ? -16.282 6.341 21.188 1.00 90.06 81 MET A O 1
ATOM 626 N N . GLY A 1 82 ? -17.014 4.567 20.029 1.00 88.06 82 GLY A N 1
ATOM 627 C CA . GLY A 1 82 ? -18.115 4.259 20.948 1.00 88.06 82 GLY A CA 1
ATOM 628 C C . GLY A 1 82 ? -17.651 3.872 22.359 1.00 88.06 82 GLY A C 1
ATOM 629 O O . GLY A 1 82 ? -18.311 4.216 23.339 1.00 88.06 82 GLY A O 1
ATOM 630 N N . VAL A 1 83 ? -16.507 3.190 22.491 1.00 88.38 83 VAL A N 1
ATOM 631 C CA . VAL A 1 83 ? -15.884 2.922 23.801 1.00 88.38 83 VAL A CA 1
ATOM 632 C C . VAL A 1 83 ? -15.381 4.209 24.424 1.00 88.38 83 VAL A C 1
ATOM 634 O O . VAL A 1 83 ? -15.686 4.470 25.582 1.00 88.38 83 VAL A O 1
ATOM 637 N N . LEU A 1 84 ? -14.669 5.034 23.656 1.00 88.38 84 LEU A N 1
ATOM 638 C CA . LEU A 1 84 ? -14.100 6.286 24.152 1.00 88.38 84 LEU A CA 1
ATOM 639 C C . LEU A 1 84 ? -15.178 7.250 24.660 1.00 88.38 84 LEU A C 1
ATOM 641 O O . LEU A 1 84 ? -15.032 7.799 25.749 1.00 88.38 84 LEU A O 1
ATOM 645 N N . LYS A 1 85 ? -16.299 7.376 23.935 1.00 87.44 85 LYS A N 1
ATOM 646 C CA . LYS A 1 85 ? -17.451 8.197 24.349 1.00 87.44 85 LYS A CA 1
ATOM 647 C C . LYS A 1 85 ? -18.001 7.783 25.717 1.00 87.44 85 LYS A C 1
ATOM 649 O O . LYS A 1 85 ? -18.413 8.633 26.499 1.00 87.44 85 LYS A O 1
ATOM 654 N N . ASN A 1 86 ? -17.991 6.485 26.014 1.00 85.50 86 ASN A N 1
ATOM 655 C CA . ASN A 1 86 ? -18.561 5.947 27.246 1.00 85.50 86 ASN A CA 1
ATOM 656 C C . ASN A 1 86 ? -17.503 5.660 28.328 1.00 85.50 86 ASN A C 1
ATOM 658 O O . ASN A 1 86 ? -17.865 5.260 29.434 1.00 85.50 86 ASN A O 1
ATOM 662 N N . ALA A 1 87 ? -16.213 5.873 28.041 1.00 82.81 87 ALA A N 1
ATOM 663 C CA . ALA A 1 87 ? -15.098 5.476 28.902 1.00 82.81 87 ALA A CA 1
ATOM 664 C C . ALA A 1 87 ? -15.113 6.176 30.275 1.00 82.81 87 ALA A C 1
ATOM 666 O O . ALA A 1 87 ? -14.666 5.601 31.268 1.00 82.81 87 ALA A O 1
ATOM 667 N N . PHE A 1 88 ? -15.672 7.384 30.347 1.00 81.00 88 PHE A N 1
ATOM 668 C CA . PHE A 1 88 ? -15.645 8.222 31.546 1.00 81.00 88 PHE A CA 1
ATOM 669 C C . PHE A 1 88 ? -16.802 7.974 32.529 1.00 81.00 88 PHE A C 1
ATOM 671 O O . PHE A 1 88 ? -16.688 8.360 33.687 1.00 81.00 88 PHE A O 1
ATOM 678 N N . HIS A 1 89 ? -17.875 7.270 32.141 1.00 76.81 89 HIS A N 1
ATOM 679 C CA . HIS A 1 89 ? -19.041 7.056 33.023 1.00 76.81 89 HIS A CA 1
ATOM 680 C C . HIS A 1 89 ? -18.732 6.232 34.289 1.00 76.81 89 HIS A C 1
ATOM 682 O O . HIS A 1 89 ? -19.465 6.314 35.273 1.00 76.81 89 HIS A O 1
ATOM 688 N N . GLY A 1 90 ? -17.653 5.442 34.277 1.00 67.38 90 GLY A N 1
ATOM 689 C CA . GLY A 1 90 ? -17.248 4.578 35.390 1.00 67.38 90 GLY A CA 1
ATOM 690 C C . GLY A 1 90 ? -16.119 5.124 36.270 1.00 67.38 90 GLY A C 1
ATOM 691 O O . GLY A 1 90 ? -15.687 4.419 37.177 1.00 67.38 90 GLY A O 1
ATOM 692 N N . VAL A 1 91 ? -15.599 6.331 36.009 1.00 72.44 91 VAL A N 1
ATOM 693 C CA . VAL A 1 91 ? -14.406 6.858 36.696 1.00 72.44 91 VAL A CA 1
ATOM 694 C C . VAL A 1 91 ? -14.723 8.188 37.372 1.00 72.44 91 VAL A C 1
ATOM 696 O O . VAL A 1 91 ? -15.044 9.164 36.708 1.00 72.44 91 VAL A O 1
ATOM 699 N N . THR A 1 92 ? -14.611 8.230 38.701 1.00 72.12 92 THR A N 1
ATOM 700 C CA . THR A 1 92 ? -14.953 9.413 39.513 1.00 72.12 92 THR A CA 1
ATOM 701 C C . THR A 1 92 ? -13.741 10.122 40.121 1.00 72.12 92 THR A C 1
ATOM 703 O O . THR A 1 92 ? -13.845 11.285 40.495 1.00 72.12 92 THR A O 1
ATOM 706 N N . ALA A 1 93 ? -12.586 9.456 40.226 1.00 81.38 93 ALA A N 1
ATOM 707 C CA . ALA A 1 93 ? -11.394 10.036 40.844 1.00 81.38 93 ALA A CA 1
ATOM 708 C C . ALA A 1 93 ? -10.660 10.995 39.875 1.00 81.38 93 ALA A C 1
ATOM 710 O O . ALA A 1 93 ? -10.314 10.562 38.773 1.00 81.38 93 ALA A O 1
ATOM 711 N N . PRO A 1 94 ? -10.328 12.245 40.270 1.00 81.75 94 PRO A N 1
ATOM 712 C CA . PRO A 1 94 ? -9.720 13.244 39.377 1.00 81.75 94 PRO A CA 1
ATOM 713 C C . PRO A 1 94 ? -8.415 12.778 38.714 1.00 81.75 94 PRO A C 1
ATOM 715 O O . PRO A 1 94 ? -8.245 12.899 37.502 1.00 81.75 94 PRO A O 1
ATOM 718 N N . LEU A 1 95 ? -7.517 12.163 39.492 1.00 84.19 95 LEU A N 1
ATOM 719 C CA . LEU A 1 95 ? -6.260 11.600 38.981 1.00 84.19 95 LEU A CA 1
ATOM 720 C C . LEU A 1 95 ? -6.497 10.451 37.989 1.00 84.19 95 LEU A C 1
ATOM 722 O O . LEU A 1 95 ? -5.786 10.334 36.992 1.00 84.19 95 LEU A O 1
ATOM 726 N N . ALA A 1 96 ? -7.516 9.622 38.230 1.00 82.12 96 ALA A N 1
ATOM 727 C CA . ALA A 1 96 ? -7.867 8.528 37.331 1.00 82.12 96 ALA A CA 1
ATOM 728 C C . ALA A 1 96 ? -8.468 9.046 36.016 1.00 82.12 96 ALA A C 1
ATOM 730 O O . ALA A 1 96 ? -8.174 8.491 34.960 1.00 82.12 96 ALA A O 1
ATOM 731 N N . ILE A 1 97 ? -9.257 10.125 36.062 1.00 85.00 97 ILE A N 1
ATOM 732 C CA . ILE A 1 97 ? -9.799 10.793 34.870 1.00 85.00 97 ILE A CA 1
ATOM 733 C C . ILE A 1 97 ? -8.660 11.360 34.016 1.00 85.00 97 ILE A C 1
ATOM 735 O O . ILE A 1 97 ? -8.655 11.159 32.801 1.00 85.00 97 ILE A O 1
ATOM 739 N N . LEU A 1 98 ? -7.672 12.016 34.632 1.00 87.56 98 LEU A N 1
ATOM 740 C CA . LEU A 1 98 ? -6.514 12.560 33.917 1.00 87.56 98 LEU A CA 1
ATOM 741 C C . LEU A 1 98 ? -5.682 11.448 33.262 1.00 87.56 98 LEU A C 1
ATOM 743 O O . LEU A 1 98 ? -5.402 11.511 32.064 1.00 87.56 98 LEU A O 1
ATOM 747 N N . ALA A 1 99 ? -5.360 10.387 34.008 1.00 87.56 99 ALA A N 1
ATOM 748 C CA . ALA A 1 99 ? -4.628 9.238 33.475 1.00 87.56 99 ALA A CA 1
ATOM 749 C C . ALA A 1 99 ? -5.387 8.538 32.330 1.00 87.56 99 ALA A C 1
ATOM 751 O O . ALA A 1 99 ? -4.796 8.216 31.296 1.00 87.56 99 ALA A O 1
ATOM 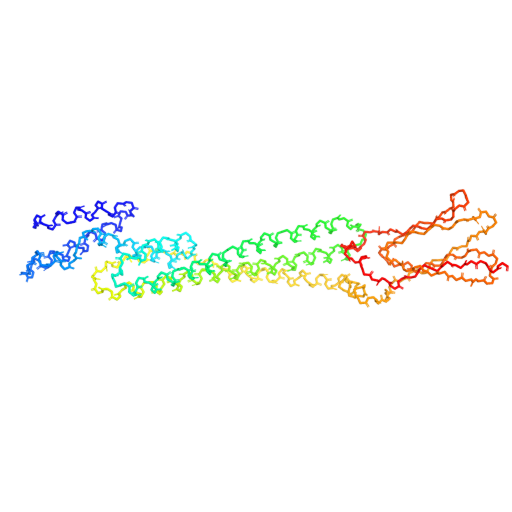752 N N . LEU A 1 100 ? -6.703 8.346 32.481 1.00 87.56 100 LEU A N 1
ATOM 753 C CA . LEU A 1 100 ? -7.555 7.768 31.442 1.00 87.56 100 LEU A CA 1
ATOM 754 C C . LEU A 1 100 ? -7.598 8.660 30.196 1.00 87.56 100 LEU A C 1
ATOM 756 O O . LEU A 1 100 ? -7.513 8.144 29.087 1.00 87.56 100 LEU A O 1
ATOM 760 N N . SER A 1 101 ? -7.677 9.981 30.364 1.00 88.69 101 SER A N 1
ATOM 761 C CA . SER A 1 101 ? -7.706 10.937 29.250 1.00 88.69 101 SER A CA 1
ATOM 762 C C . SER A 1 101 ? -6.436 10.863 28.405 1.00 88.69 101 SER A C 1
ATOM 764 O O . SER A 1 101 ? -6.518 10.760 27.181 1.00 88.69 101 SER A O 1
ATOM 766 N N . ILE A 1 102 ? -5.264 10.831 29.051 1.00 91.19 102 ILE A N 1
ATOM 767 C CA . ILE A 1 102 ? -3.970 10.684 28.366 1.00 91.19 102 ILE A CA 1
ATOM 768 C C . ILE A 1 102 ? -3.917 9.349 27.613 1.00 91.19 102 ILE A C 1
ATOM 770 O O . ILE A 1 102 ? -3.568 9.308 26.432 1.00 91.19 102 ILE A O 1
ATOM 774 N N . PHE A 1 103 ? -4.314 8.253 28.264 1.00 91.31 103 PHE A N 1
ATOM 775 C CA . PHE A 1 103 ? -4.338 6.931 27.637 1.00 91.31 103 PHE A CA 1
ATOM 776 C C . PHE A 1 103 ? -5.279 6.870 26.424 1.00 91.31 103 PHE A C 1
ATOM 778 O O . PHE A 1 103 ? -4.929 6.319 25.376 1.00 91.31 103 PHE A O 1
ATOM 785 N N . VAL A 1 104 ? -6.476 7.446 26.545 1.00 90.38 104 VAL A N 1
ATOM 786 C CA . VAL A 1 104 ? -7.462 7.521 25.461 1.00 90.38 104 VAL A CA 1
ATOM 787 C C . VAL A 1 104 ? -6.914 8.326 24.283 1.00 90.38 104 VAL A C 1
ATOM 789 O O . VAL A 1 104 ? -7.005 7.858 23.151 1.00 90.38 104 VAL A O 1
ATOM 792 N N . ALA A 1 105 ? -6.286 9.476 24.533 1.00 92.06 105 ALA A N 1
ATOM 793 C CA . ALA A 1 105 ? -5.700 10.300 23.479 1.00 92.06 105 ALA A CA 1
ATOM 794 C C . ALA A 1 105 ? -4.596 9.554 22.707 1.00 92.06 105 ALA A C 1
ATOM 796 O O . ALA A 1 105 ? -4.630 9.508 21.476 1.00 92.06 105 ALA A O 1
ATOM 797 N N .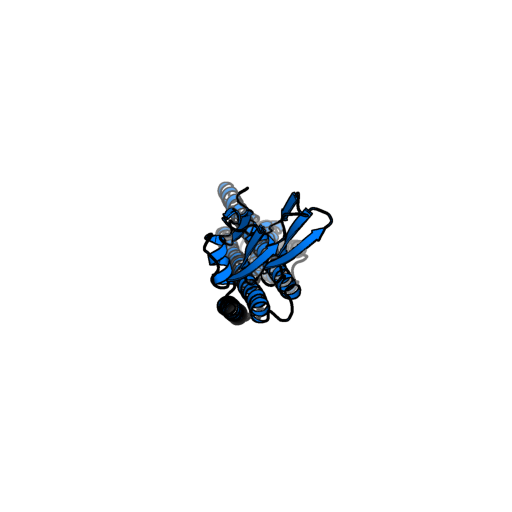 ILE A 1 106 ? -3.663 8.909 23.419 1.00 94.00 106 ILE A N 1
ATOM 798 C CA . ILE A 1 106 ? -2.563 8.138 22.811 1.00 94.00 106 ILE A CA 1
ATOM 799 C C . ILE A 1 106 ? -3.097 6.925 22.039 1.00 94.00 106 ILE A C 1
ATOM 801 O O . ILE A 1 106 ? -2.661 6.635 20.927 1.00 94.00 106 ILE A O 1
ATOM 805 N N . SER A 1 107 ? -4.052 6.191 22.613 1.00 92.62 107 SER A N 1
ATOM 806 C CA . SER A 1 107 ? -4.613 5.013 21.946 1.00 92.62 107 SER A CA 1
ATOM 807 C C . SER A 1 107 ? -5.413 5.384 20.697 1.00 92.62 107 SER A C 1
ATOM 809 O O . SER A 1 107 ? -5.292 4.703 19.679 1.00 92.62 107 SER A O 1
ATOM 811 N N . LEU A 1 108 ? -6.181 6.476 20.737 1.00 92.94 108 LEU A N 1
ATOM 812 C CA . LEU A 1 108 ? -6.909 6.983 19.577 1.00 92.94 108 LEU A CA 1
ATOM 813 C C . LEU A 1 108 ? -5.967 7.429 18.463 1.00 92.94 108 LEU A C 1
ATOM 815 O O . LEU A 1 108 ? -6.178 7.024 17.321 1.00 92.94 108 LEU A O 1
ATOM 819 N N . SER A 1 109 ? -4.929 8.208 18.779 1.00 94.38 109 SER A N 1
ATOM 820 C CA . SER A 1 109 ? -3.973 8.672 17.769 1.00 94.38 109 SER A CA 1
ATOM 821 C C . SER A 1 109 ? -3.261 7.495 17.100 1.00 94.38 109 SER A C 1
ATOM 823 O O . SER A 1 109 ? -3.221 7.419 15.874 1.00 94.38 109 SER A O 1
ATOM 825 N N . MET A 1 110 ? -2.803 6.514 17.880 1.00 95.19 110 MET A N 1
ATOM 826 C CA . MET A 1 110 ? -2.116 5.333 17.355 1.00 95.19 110 MET A CA 1
ATOM 827 C C . MET A 1 110 ? -3.030 4.470 16.475 1.00 95.19 110 MET A C 1
ATOM 829 O O . MET A 1 110 ? -2.636 4.048 15.388 1.00 95.19 110 MET A O 1
ATOM 833 N N . VAL A 1 111 ? -4.278 4.241 16.900 1.00 94.62 111 VAL A N 1
ATOM 834 C CA . VAL A 1 111 ? -5.269 3.504 16.100 1.00 94.62 111 VAL A CA 1
ATOM 835 C C . VAL A 1 111 ? -5.603 4.254 14.807 1.00 94.62 111 VAL A C 1
ATOM 837 O O . VAL A 1 111 ? -5.661 3.630 13.746 1.00 94.62 111 VAL A O 1
ATOM 840 N N . ALA A 1 112 ? -5.797 5.573 14.874 1.00 94.12 112 ALA A N 1
ATOM 841 C CA . ALA A 1 112 ? -6.099 6.402 13.711 1.00 94.12 112 ALA A CA 1
ATOM 842 C C . ALA A 1 112 ? -4.953 6.387 12.690 1.00 94.12 112 ALA A C 1
ATOM 844 O O . ALA A 1 112 ? -5.204 6.139 11.512 1.00 94.12 112 ALA A O 1
ATOM 845 N N . VAL A 1 113 ? -3.704 6.560 13.139 1.00 96.88 113 VAL A N 1
ATOM 846 C CA . VAL A 1 113 ? -2.511 6.522 12.277 1.00 96.88 113 VAL A CA 1
ATOM 847 C C . VAL A 1 113 ? -2.372 5.170 11.580 1.00 96.88 113 VAL A C 1
ATOM 849 O O . VAL A 1 113 ? -2.107 5.135 10.383 1.00 96.88 113 VAL A O 1
ATOM 852 N N . LEU A 1 114 ? -2.604 4.050 12.272 1.00 97.00 114 LEU A N 1
ATOM 853 C CA . LEU A 1 114 ? -2.514 2.733 11.635 1.00 97.00 114 LEU A CA 1
ATOM 854 C C . LEU A 1 114 ? -3.633 2.477 10.621 1.00 97.00 114 LEU A C 1
ATOM 856 O O . LEU A 1 114 ? -3.367 1.900 9.567 1.00 97.00 114 LEU A O 1
ATOM 860 N N . PHE A 1 115 ? -4.873 2.891 10.908 1.00 95.75 115 PHE A N 1
ATOM 861 C CA . PHE A 1 115 ? -5.962 2.774 9.932 1.00 95.75 115 PHE A CA 1
ATOM 862 C C . PHE A 1 115 ? -5.723 3.672 8.714 1.00 95.75 115 PHE A C 1
ATOM 864 O O . PHE A 1 115 ? -5.878 3.202 7.589 1.00 95.75 115 PHE A O 1
ATOM 871 N N . ALA A 1 116 ? -5.303 4.922 8.924 1.00 96.69 116 ALA A N 1
ATOM 872 C CA . ALA A 1 116 ? -4.955 5.838 7.843 1.00 96.69 116 ALA A CA 1
ATOM 873 C C . ALA A 1 116 ? -3.781 5.297 7.015 1.00 96.69 116 ALA A C 1
ATOM 875 O O . ALA A 1 116 ? -3.880 5.218 5.795 1.00 96.69 116 ALA A O 1
ATOM 876 N N . GLY A 1 117 ? -2.717 4.828 7.671 1.00 97.62 117 GLY A N 1
ATOM 877 C CA . GLY A 1 117 ? -1.566 4.207 7.019 1.00 97.62 117 GLY A CA 1
ATOM 878 C C . GLY A 1 117 ? -1.953 2.982 6.191 1.00 97.62 117 GLY A C 1
ATOM 879 O O . GLY A 1 117 ? -1.513 2.854 5.054 1.00 97.62 117 GLY A O 1
ATOM 880 N N . ALA A 1 118 ? -2.838 2.119 6.700 1.00 97.31 118 ALA A N 1
ATOM 881 C CA . ALA A 1 118 ? -3.345 0.979 5.936 1.00 97.31 118 ALA A CA 1
ATOM 882 C C . ALA A 1 118 ? -4.072 1.414 4.650 1.00 97.31 118 ALA A C 1
ATOM 884 O O . ALA A 1 118 ? -3.862 0.811 3.600 1.00 97.31 118 ALA A O 1
ATOM 885 N N . VAL A 1 119 ? -4.897 2.465 4.719 1.00 97.19 119 VAL A N 1
ATOM 886 C CA . VAL A 1 119 ? -5.617 3.011 3.555 1.00 97.19 119 VAL A CA 1
ATOM 887 C C . VAL A 1 119 ? -4.655 3.655 2.557 1.00 97.19 119 VAL A C 1
ATOM 889 O O . VAL A 1 119 ? -4.742 3.369 1.367 1.00 97.19 119 VAL A O 1
ATOM 892 N N . VAL A 1 120 ? -3.710 4.473 3.027 1.00 98.31 120 VAL A N 1
ATOM 893 C CA . VAL A 1 120 ? -2.714 5.136 2.170 1.00 98.31 120 VAL A CA 1
ATOM 894 C C . VAL A 1 120 ? -1.859 4.107 1.434 1.00 98.31 120 VAL A C 1
ATOM 896 O O . VAL A 1 120 ? -1.712 4.196 0.218 1.00 98.31 120 VAL A O 1
ATOM 899 N N . VAL A 1 121 ? -1.351 3.089 2.136 1.00 98.19 121 VAL A N 1
ATOM 900 C CA . VAL A 1 121 ? -0.553 2.020 1.515 1.00 98.19 121 VAL A CA 1
ATOM 901 C C . VAL A 1 121 ? -1.391 1.211 0.523 1.00 98.19 121 VAL A C 1
ATOM 903 O O . VAL A 1 121 ? -0.889 0.851 -0.536 1.00 98.19 121 VAL A O 1
ATOM 906 N N . PHE A 1 122 ? -2.670 0.956 0.816 1.00 97.81 122 PHE A N 1
ATOM 907 C CA . PHE A 1 122 ? -3.569 0.273 -0.117 1.00 97.81 122 PHE A CA 1
ATOM 908 C C . PHE A 1 122 ? -3.776 1.069 -1.413 1.00 97.81 122 PHE A C 1
ATOM 910 O O . PHE A 1 122 ? -3.634 0.513 -2.499 1.00 97.81 122 PHE A O 1
ATOM 917 N N . ILE A 1 123 ? -4.060 2.371 -1.311 1.00 98.12 123 ILE A N 1
ATOM 918 C CA . ILE A 1 123 ? -4.200 3.253 -2.481 1.00 98.12 123 ILE A CA 1
ATOM 919 C C . ILE A 1 123 ? -2.882 3.303 -3.262 1.00 98.12 123 ILE A C 1
ATOM 921 O O . ILE A 1 123 ? -2.887 3.165 -4.484 1.00 98.12 123 ILE A O 1
ATOM 925 N N . GLY A 1 124 ? -1.750 3.416 -2.560 1.00 97.81 124 GLY A N 1
ATOM 926 C CA . GLY A 1 124 ? -0.419 3.354 -3.159 1.00 97.81 124 GLY A CA 1
ATOM 927 C C . GLY A 1 124 ? -0.168 2.047 -3.915 1.00 97.81 124 GLY A C 1
ATOM 928 O O . GLY A 1 124 ? 0.345 2.081 -5.027 1.00 97.81 124 GLY A O 1
ATOM 929 N N . ALA A 1 125 ? -0.596 0.902 -3.372 1.00 97.31 125 ALA A N 1
ATOM 930 C CA . ALA A 1 125 ? -0.469 -0.400 -4.030 1.00 97.31 125 ALA A CA 1
ATOM 931 C C . ALA A 1 125 ? -1.203 -0.453 -5.378 1.00 97.31 125 ALA A C 1
ATOM 933 O O . ALA A 1 125 ? -0.682 -1.022 -6.340 1.00 97.31 125 ALA A O 1
ATOM 934 N N . VAL A 1 126 ? -2.397 0.147 -5.442 1.00 97.31 126 VAL A N 1
ATOM 935 C CA . VAL A 1 126 ? -3.194 0.248 -6.671 1.00 97.31 126 VAL A CA 1
ATOM 936 C C . VAL A 1 126 ? -2.531 1.202 -7.661 1.00 97.31 126 VAL A C 1
ATOM 938 O O . VAL A 1 126 ? -2.352 0.833 -8.817 1.00 97.31 126 VAL A O 1
ATOM 941 N N . ALA A 1 127 ? -2.123 2.392 -7.215 1.00 97.56 127 ALA A N 1
ATOM 942 C CA . ALA A 1 127 ? -1.486 3.389 -8.074 1.00 97.56 127 ALA A CA 1
ATOM 943 C C . ALA A 1 127 ? -0.176 2.872 -8.692 1.00 97.56 127 ALA A C 1
ATOM 945 O O . ALA A 1 127 ? 0.012 2.978 -9.901 1.00 97.56 127 ALA A O 1
ATOM 946 N N . VAL A 1 128 ? 0.691 2.251 -7.884 1.00 95.94 128 VAL A N 1
ATOM 947 C CA . VAL A 1 128 ? 1.949 1.639 -8.347 1.00 95.94 128 VAL A CA 1
ATOM 948 C C . VAL A 1 128 ? 1.674 0.509 -9.338 1.00 95.94 128 VAL A C 1
ATOM 950 O O . VAL A 1 128 ? 2.295 0.461 -10.397 1.00 95.94 128 VAL A O 1
ATOM 953 N N . GLY A 1 129 ? 0.711 -0.367 -9.034 1.00 96.62 129 GLY A N 1
ATOM 954 C CA . GLY A 1 129 ? 0.341 -1.465 -9.928 1.00 96.62 129 GLY A CA 1
ATOM 955 C C . GLY A 1 129 ? -0.156 -0.969 -11.284 1.00 96.62 129 GLY A C 1
ATOM 956 O O . GLY A 1 129 ? 0.314 -1.433 -12.318 1.00 96.62 129 GLY A O 1
ATOM 957 N N . VAL A 1 130 ? -1.061 0.015 -11.288 1.00 97.06 130 VAL A N 1
ATOM 958 C CA . VAL A 1 130 ? -1.577 0.635 -12.519 1.00 97.06 130 VAL A CA 1
ATOM 959 C C . VAL A 1 130 ? -0.464 1.342 -13.292 1.00 97.06 130 VAL A C 1
ATOM 961 O O . VAL A 1 130 ? -0.400 1.188 -14.508 1.00 97.06 130 VAL A O 1
ATOM 964 N N . GLY A 1 131 ? 0.430 2.062 -12.609 1.00 95.88 131 GLY A N 1
ATOM 965 C CA . GLY A 1 131 ? 1.559 2.750 -13.237 1.00 95.88 131 GLY A CA 1
ATOM 966 C C . GLY A 1 131 ? 2.485 1.794 -13.988 1.00 95.88 131 GLY A C 1
ATOM 967 O O . GLY A 1 131 ? 2.765 2.006 -15.163 1.00 95.88 131 GLY A O 1
ATOM 968 N N . PHE A 1 132 ? 2.889 0.687 -13.362 1.00 96.38 132 PHE A N 1
ATOM 969 C CA . PHE A 1 132 ? 3.719 -0.311 -14.043 1.00 96.38 132 PHE A CA 1
ATOM 970 C C . PHE A 1 132 ? 2.973 -1.066 -15.150 1.00 96.38 132 PHE A C 1
ATOM 972 O O . PHE A 1 132 ? 3.573 -1.406 -16.165 1.00 96.38 132 PHE A O 1
ATOM 979 N N . ILE A 1 133 ? 1.670 -1.323 -14.994 1.00 96.56 133 ILE A N 1
ATOM 980 C CA . ILE A 1 133 ? 0.871 -1.910 -16.081 1.00 96.56 133 ILE A CA 1
ATOM 981 C C . ILE A 1 133 ? 0.831 -0.957 -17.279 1.00 96.56 133 ILE A C 1
ATOM 983 O O . ILE A 1 133 ? 0.983 -1.406 -18.409 1.00 96.56 133 ILE A O 1
ATOM 987 N N . TYR A 1 134 ? 0.666 0.345 -17.045 1.00 95.81 134 TYR A N 1
ATOM 988 C CA . TYR A 1 134 ? 0.700 1.353 -18.100 1.00 95.81 134 TYR A CA 1
ATOM 989 C C . TYR A 1 134 ? 2.056 1.383 -18.820 1.00 95.81 134 TYR A C 1
ATOM 991 O O . TYR A 1 134 ? 2.082 1.315 -20.047 1.00 95.81 134 TYR A O 1
ATOM 999 N N . GLU A 1 135 ? 3.168 1.375 -18.078 1.00 94.19 135 GLU A N 1
ATOM 1000 C CA . GLU A 1 135 ? 4.517 1.251 -18.655 1.00 94.19 135 GLU A CA 1
ATOM 1001 C C . GLU A 1 135 ? 4.639 0.000 -19.535 1.00 94.19 135 GLU A C 1
ATOM 1003 O O . GLU A 1 135 ? 5.097 0.082 -20.671 1.00 94.19 135 GLU A O 1
ATOM 1008 N N . ALA A 1 136 ? 4.147 -1.150 -19.064 1.00 95.69 136 ALA A N 1
ATOM 1009 C CA . ALA A 1 136 ? 4.196 -2.397 -19.824 1.00 95.69 136 ALA A CA 1
ATOM 1010 C C . ALA A 1 136 ? 3.407 -2.343 -21.146 1.00 95.69 136 ALA A C 1
ATOM 1012 O O . ALA A 1 136 ? 3.752 -3.061 -22.083 1.00 95.69 136 ALA A O 1
ATOM 1013 N N . LEU A 1 137 ? 2.357 -1.518 -21.229 1.00 94.69 137 LEU A N 1
ATOM 1014 C CA . LEU A 1 137 ? 1.538 -1.357 -22.435 1.00 94.69 137 LEU A CA 1
ATOM 1015 C C . LEU A 1 137 ? 2.183 -0.449 -23.491 1.00 94.69 137 LEU A C 1
ATOM 1017 O O . LEU A 1 137 ? 1.847 -0.574 -24.667 1.00 94.69 137 LEU A O 1
ATOM 1021 N N . ILE A 1 138 ? 3.079 0.457 -23.089 1.00 94.12 138 ILE A N 1
ATOM 1022 C CA . ILE A 1 138 ? 3.794 1.350 -24.014 1.00 94.12 138 ILE A CA 1
ATOM 1023 C C . ILE A 1 138 ? 4.969 0.627 -24.685 1.00 94.12 138 ILE A C 1
ATOM 1025 O O . ILE A 1 138 ? 5.341 0.969 -25.809 1.00 94.12 138 ILE A O 1
ATOM 1029 N N . ILE A 1 139 ? 5.543 -0.381 -24.021 1.00 95.06 139 ILE A N 1
ATOM 1030 C CA . ILE A 1 139 ? 6.671 -1.147 -24.559 1.00 95.06 139 ILE A CA 1
ATOM 1031 C C . ILE A 1 139 ? 6.265 -1.818 -25.888 1.00 95.06 139 ILE A C 1
ATOM 1033 O O . ILE A 1 139 ? 5.248 -2.521 -25.943 1.00 95.06 139 ILE A O 1
ATOM 1037 N N . PRO A 1 140 ? 7.065 -1.674 -26.963 1.00 94.81 140 PRO A N 1
ATOM 10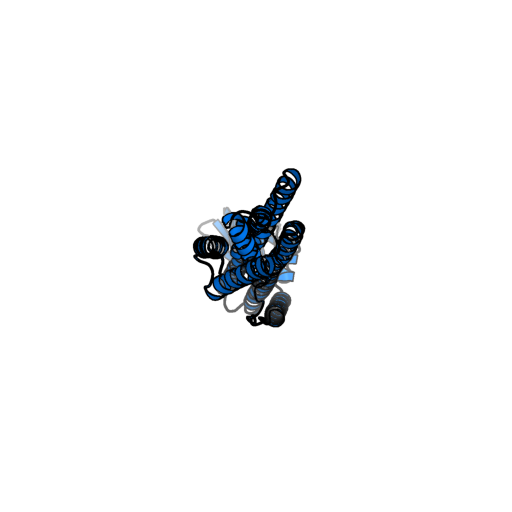38 C CA . PRO A 1 140 ? 6.796 -2.336 -28.234 1.00 94.81 140 PRO A CA 1
ATOM 1039 C C . PRO A 1 140 ? 6.638 -3.857 -28.104 1.00 94.81 140 PRO A C 1
ATOM 1041 O O . PRO A 1 140 ? 7.429 -4.538 -27.453 1.00 94.81 140 PRO A O 1
ATOM 1044 N N . SER A 1 141 ? 5.654 -4.422 -28.811 1.00 92.75 141 SER A N 1
ATOM 1045 C CA . SER A 1 141 ? 5.208 -5.822 -28.666 1.00 92.75 141 SER A CA 1
ATOM 1046 C C . SER A 1 141 ? 6.265 -6.899 -28.955 1.00 92.75 141 SER A C 1
ATOM 1048 O O . SER A 1 141 ? 6.087 -8.063 -28.582 1.00 92.75 141 SER A O 1
ATOM 1050 N N . HIS A 1 142 ? 7.367 -6.540 -29.615 1.00 93.12 142 HIS A N 1
ATOM 1051 C CA . HIS A 1 142 ? 8.477 -7.451 -29.879 1.00 93.12 142 HIS A CA 1
ATOM 1052 C C . HIS A 1 142 ? 9.403 -7.639 -28.660 1.00 93.12 142 HIS A C 1
ATOM 1054 O O . HIS A 1 142 ? 10.057 -8.678 -28.559 1.00 93.12 142 HIS A O 1
ATOM 1060 N N . PHE A 1 143 ? 9.392 -6.722 -27.687 1.00 94.38 143 PHE A N 1
ATOM 1061 C CA . PHE A 1 143 ? 10.158 -6.802 -26.435 1.00 94.38 143 PHE A CA 1
ATOM 1062 C C . PHE A 1 143 ? 9.401 -7.572 -25.342 1.00 94.38 143 PHE A C 1
ATOM 1064 O O . PHE A 1 143 ? 9.016 -7.051 -24.294 1.00 94.38 143 PHE A O 1
ATOM 1071 N N . LYS A 1 144 ? 9.143 -8.859 -25.604 1.00 94.69 144 LYS A N 1
ATOM 1072 C CA . LYS A 1 144 ? 8.302 -9.706 -24.737 1.00 94.69 144 LYS A CA 1
ATOM 1073 C C . LYS A 1 144 ? 8.875 -9.907 -23.332 1.00 94.69 144 LYS A C 1
ATOM 1075 O O . LYS A 1 144 ? 8.103 -10.008 -22.381 1.00 94.69 144 LYS A O 1
ATOM 1080 N N . LEU A 1 145 ? 10.201 -9.996 -23.198 1.00 94.31 145 LEU A N 1
ATOM 1081 C CA . LEU A 1 145 ? 10.851 -10.209 -21.900 1.00 94.31 145 LEU A CA 1
ATOM 1082 C C . LEU A 1 145 ? 10.714 -8.973 -21.009 1.00 94.31 145 LEU A C 1
ATOM 1084 O O . LEU A 1 145 ? 10.428 -9.104 -19.823 1.00 94.31 145 LEU A O 1
ATOM 1088 N N . GLU A 1 146 ? 10.846 -7.784 -21.586 1.00 94.62 146 GLU A N 1
ATOM 1089 C CA . GLU A 1 146 ? 10.723 -6.500 -20.903 1.00 94.62 146 GLU A CA 1
ATOM 1090 C C . GLU A 1 146 ? 9.276 -6.229 -20.472 1.00 94.62 146 GLU A C 1
ATOM 1092 O O . GLU A 1 146 ? 9.039 -5.833 -19.329 1.00 94.62 146 GLU A O 1
ATOM 1097 N N . ILE A 1 147 ? 8.293 -6.540 -21.326 1.00 96.75 147 ILE A N 1
ATOM 1098 C CA . ILE A 1 147 ? 6.866 -6.496 -20.957 1.00 96.75 147 ILE A CA 1
ATOM 1099 C C . ILE A 1 147 ? 6.598 -7.436 -19.775 1.00 96.75 147 ILE A C 1
ATOM 1101 O O . ILE A 1 147 ? 6.011 -7.032 -18.768 1.00 96.75 147 ILE A O 1
ATOM 1105 N N . LEU A 1 148 ? 7.064 -8.687 -19.866 1.00 96.81 148 LEU A N 1
ATOM 1106 C CA . LEU A 1 148 ? 6.875 -9.691 -18.819 1.00 96.81 148 LEU A CA 1
ATOM 1107 C C . LEU A 1 148 ? 7.536 -9.274 -17.499 1.00 96.81 148 LEU A C 1
ATOM 1109 O O . LEU A 1 148 ? 6.945 -9.445 -16.433 1.00 96.81 148 LEU A O 1
ATOM 1113 N N . GLY A 1 149 ? 8.733 -8.690 -17.569 1.00 96.94 149 GLY A N 1
ATOM 1114 C CA . GLY A 1 149 ? 9.444 -8.168 -16.409 1.00 96.94 149 GLY A CA 1
ATOM 1115 C C . GLY A 1 149 ? 8.720 -7.003 -15.744 1.00 96.94 149 GLY A C 1
ATOM 1116 O O . GLY A 1 149 ? 8.584 -6.989 -14.521 1.00 96.94 149 GLY A O 1
ATOM 1117 N N . THR A 1 150 ? 8.199 -6.068 -16.541 1.00 97.06 150 THR A N 1
ATOM 1118 C CA . THR A 1 150 ? 7.435 -4.907 -16.057 1.00 97.06 150 THR A CA 1
ATOM 1119 C C . THR A 1 150 ? 6.127 -5.328 -15.377 1.00 97.06 150 THR A C 1
ATOM 1121 O O . THR A 1 150 ? 5.795 -4.852 -14.291 1.00 97.06 150 THR A O 1
ATOM 1124 N N . ILE A 1 151 ? 5.409 -6.299 -15.949 1.00 97.44 151 ILE A N 1
ATOM 1125 C CA . ILE A 1 151 ? 4.236 -6.907 -15.298 1.00 97.44 151 ILE A CA 1
ATOM 1126 C C . ILE A 1 151 ? 4.657 -7.639 -14.015 1.00 97.44 151 ILE A C 1
ATOM 1128 O O . ILE A 1 151 ? 3.970 -7.566 -12.994 1.00 97.44 151 ILE A O 1
ATOM 1132 N N . GLY A 1 152 ? 5.806 -8.316 -14.045 1.00 97.25 152 GLY A N 1
ATOM 1133 C CA . GLY A 1 152 ? 6.394 -8.985 -12.892 1.00 97.25 152 GLY A CA 1
ATOM 1134 C C . GLY A 1 152 ? 6.622 -8.040 -11.712 1.00 97.25 152 GLY A C 1
ATOM 1135 O O . GLY A 1 152 ? 6.144 -8.313 -10.609 1.00 97.25 152 GLY A O 1
ATOM 1136 N N . ILE A 1 153 ? 7.282 -6.897 -11.934 1.00 96.81 153 ILE A N 1
ATOM 1137 C CA . ILE A 1 153 ? 7.515 -5.904 -10.875 1.00 96.81 153 ILE A CA 1
ATOM 1138 C C . ILE A 1 153 ? 6.209 -5.250 -10.406 1.00 96.81 153 ILE A C 1
ATOM 1140 O O . ILE A 1 153 ? 6.066 -5.011 -9.204 1.00 96.81 153 ILE A O 1
ATOM 1144 N N . ALA A 1 154 ? 5.224 -5.053 -11.294 1.00 97.25 154 ALA A N 1
ATOM 1145 C CA . ALA A 1 154 ? 3.888 -4.581 -10.922 1.00 97.25 154 ALA A CA 1
ATOM 1146 C C . ALA A 1 154 ? 3.226 -5.532 -9.910 1.00 97.25 154 ALA A C 1
ATOM 1148 O O . ALA A 1 154 ? 2.859 -5.129 -8.808 1.00 97.25 154 ALA A O 1
ATOM 1149 N N . LEU A 1 155 ? 3.138 -6.824 -10.246 1.00 96.81 155 LEU A N 1
ATOM 1150 C CA . LEU A 1 155 ? 2.553 -7.850 -9.375 1.00 96.81 155 LEU A CA 1
ATOM 1151 C C . LEU A 1 155 ? 3.351 -8.022 -8.076 1.00 96.81 155 LEU A C 1
ATOM 1153 O O . LEU A 1 155 ? 2.769 -8.123 -6.992 1.00 96.81 155 LEU A O 1
ATOM 1157 N N . GLY A 1 156 ? 4.682 -8.021 -8.186 1.00 97.19 156 GLY A N 1
ATOM 1158 C CA . GLY A 1 156 ? 5.618 -8.111 -7.072 1.00 97.19 156 GLY A CA 1
ATOM 1159 C C . GLY A 1 156 ? 5.365 -7.026 -6.031 1.00 97.19 156 GLY A C 1
ATOM 1160 O O . GLY A 1 156 ? 4.995 -7.321 -4.888 1.00 97.19 156 GLY A O 1
ATOM 1161 N N . THR A 1 157 ? 5.520 -5.770 -6.449 1.00 96.75 157 THR A N 1
ATOM 1162 C CA . THR A 1 157 ? 5.408 -4.588 -5.584 1.00 96.75 157 THR A CA 1
ATOM 1163 C C . THR A 1 157 ? 3.991 -4.390 -5.053 1.00 96.75 157 THR A C 1
ATOM 1165 O O . THR A 1 157 ? 3.827 -4.214 -3.844 1.00 96.75 157 THR A O 1
ATOM 1168 N N . THR A 1 158 ? 2.957 -4.506 -5.895 1.00 97.38 158 THR A N 1
ATOM 1169 C CA . THR A 1 158 ? 1.561 -4.384 -5.453 1.00 97.38 158 THR A CA 1
ATOM 1170 C C . THR A 1 158 ? 1.219 -5.433 -4.401 1.00 97.38 158 THR A C 1
ATOM 1172 O O . THR A 1 158 ? 0.650 -5.087 -3.366 1.00 97.38 158 THR A O 1
ATOM 1175 N N . GLY A 1 159 ? 1.591 -6.702 -4.595 1.00 96.12 159 GLY A N 1
ATOM 1176 C CA . GLY A 1 159 ? 1.281 -7.731 -3.603 1.00 96.12 159 GLY A CA 1
ATOM 1177 C C . GLY A 1 159 ? 2.018 -7.531 -2.267 1.00 96.12 159 GLY A C 1
ATOM 1178 O O . GLY A 1 159 ? 1.398 -7.721 -1.217 1.00 96.12 159 GLY A O 1
ATOM 1179 N N . ILE A 1 160 ? 3.269 -7.037 -2.264 1.00 96.81 160 ILE A N 1
ATOM 1180 C CA . ILE A 1 160 ? 3.977 -6.659 -1.024 1.00 96.81 160 ILE A CA 1
ATOM 1181 C C . ILE A 1 160 ? 3.232 -5.526 -0.317 1.00 96.81 160 ILE A C 1
ATOM 1183 O O . ILE A 1 160 ? 2.947 -5.629 0.878 1.00 96.81 160 ILE A O 1
ATOM 1187 N N . LEU A 1 161 ? 2.877 -4.461 -1.039 1.00 97.50 161 LEU A N 1
ATOM 1188 C CA . LEU A 1 161 ? 2.173 -3.316 -0.458 1.00 97.50 161 LEU A CA 1
ATOM 1189 C C . LEU A 1 161 ? 0.801 -3.721 0.101 1.00 97.50 161 LEU A C 1
ATOM 1191 O O . LEU A 1 161 ? 0.430 -3.278 1.188 1.00 97.50 161 LEU A O 1
ATOM 1195 N N . LEU A 1 162 ? 0.080 -4.631 -0.560 1.00 96.31 162 LEU A N 1
ATOM 1196 C CA . LEU A 1 162 ? -1.173 -5.187 -0.040 1.00 96.31 162 LEU A CA 1
ATOM 1197 C C . LEU A 1 162 ? -0.968 -5.989 1.254 1.00 96.31 162 LEU A C 1
ATOM 1199 O O . LEU A 1 162 ? -1.786 -5.882 2.171 1.00 96.31 162 LEU A O 1
ATOM 1203 N N . ILE A 1 163 ? 0.117 -6.763 1.368 1.00 96.25 163 ILE A N 1
ATOM 1204 C CA . ILE A 1 163 ? 0.467 -7.471 2.610 1.00 96.25 163 ILE A CA 1
ATOM 1205 C C . ILE A 1 163 ? 0.774 -6.470 3.729 1.00 96.25 163 ILE A C 1
ATOM 1207 O O . ILE A 1 163 ? 0.287 -6.646 4.849 1.00 96.25 163 ILE A O 1
ATOM 1211 N N . VAL A 1 164 ? 1.522 -5.402 3.437 1.00 96.94 164 VAL A N 1
ATOM 1212 C CA . VAL A 1 164 ? 1.833 -4.337 4.405 1.00 96.94 164 VAL A CA 1
ATOM 1213 C C . VAL A 1 164 ? 0.557 -3.622 4.859 1.00 96.94 164 VAL A C 1
ATOM 1215 O O . VAL A 1 164 ? 0.313 -3.526 6.063 1.00 96.94 164 VAL A O 1
ATOM 1218 N N . ALA A 1 165 ? -0.307 -3.199 3.930 1.00 96.94 165 ALA A N 1
ATOM 1219 C CA . ALA A 1 165 ? -1.597 -2.578 4.241 1.00 96.94 165 ALA A CA 1
ATOM 1220 C C . ALA A 1 165 ? -2.467 -3.491 5.118 1.00 96.94 165 ALA A C 1
ATOM 1222 O O . ALA A 1 165 ? -3.048 -3.060 6.120 1.00 96.94 165 ALA A O 1
ATOM 1223 N N . PHE A 1 166 ? -2.510 -4.784 4.789 1.00 95.25 166 PHE A N 1
ATOM 1224 C CA . PHE A 1 166 ? -3.226 -5.777 5.576 1.00 95.25 166 PHE A CA 1
ATOM 1225 C C . PHE A 1 166 ? -2.636 -5.957 6.984 1.00 95.25 166 PHE A C 1
ATOM 1227 O O . PHE A 1 166 ? -3.384 -6.073 7.961 1.00 95.25 166 PHE A O 1
ATOM 1234 N N . GLY A 1 167 ? -1.306 -5.953 7.101 1.00 95.25 167 GLY A N 1
ATOM 1235 C CA . GLY A 1 167 ? -0.580 -5.995 8.368 1.00 95.25 167 GLY A CA 1
ATOM 1236 C C . GLY A 1 167 ? -0.918 -4.804 9.264 1.00 95.25 167 GLY A C 1
ATOM 1237 O O . GLY A 1 167 ? -1.308 -5.005 10.416 1.00 95.25 167 GLY A O 1
ATOM 1238 N N . LEU A 1 168 ? -0.876 -3.584 8.719 1.00 97.00 168 LEU A N 1
ATOM 1239 C CA . LEU A 1 168 ? -1.262 -2.353 9.422 1.00 97.00 168 LEU A CA 1
ATOM 1240 C C . LEU A 1 168 ? -2.721 -2.402 9.892 1.00 97.00 168 LEU A C 1
ATOM 1242 O O . LEU A 1 168 ? -3.008 -2.138 11.060 1.00 97.00 168 LEU A O 1
ATOM 1246 N N . TYR A 1 169 ? -3.641 -2.836 9.026 1.00 95.56 169 TYR A N 1
ATOM 1247 C CA . TYR A 1 169 ? -5.052 -3.015 9.377 1.00 95.56 169 TYR A CA 1
ATOM 1248 C C . TYR A 1 169 ? -5.245 -4.026 10.521 1.00 95.56 169 TYR A C 1
ATOM 1250 O O . TYR A 1 169 ? -6.011 -3.789 11.461 1.00 95.56 169 TYR A O 1
ATOM 1258 N N . LYS A 1 170 ? -4.543 -5.166 10.480 1.00 94.25 170 LYS A N 1
ATOM 1259 C CA . LYS A 1 170 ? -4.594 -6.175 11.549 1.00 94.25 170 LYS A CA 1
ATOM 1260 C C . LYS A 1 170 ? -4.011 -5.654 12.856 1.00 94.25 170 LYS A C 1
ATOM 1262 O O . LYS A 1 170 ? -4.606 -5.909 13.906 1.00 94.25 170 LYS A O 1
ATOM 1267 N N . LEU A 1 171 ? -2.903 -4.921 12.792 1.00 94.94 171 LEU A N 1
ATOM 1268 C CA . LEU A 1 171 ? -2.275 -4.300 13.951 1.00 94.94 171 LEU A CA 1
ATOM 1269 C C . LEU A 1 171 ? -3.206 -3.261 14.588 1.00 94.94 171 LEU A C 1
ATOM 1271 O O . LEU A 1 171 ? -3.423 -3.312 15.796 1.00 94.94 171 LEU A O 1
ATOM 1275 N N . ALA A 1 172 ? -3.862 -2.415 13.788 1.00 95.00 172 ALA A N 1
ATOM 1276 C CA . ALA A 1 172 ? -4.863 -1.462 14.269 1.00 95.00 172 ALA A CA 1
ATOM 1277 C C . ALA A 1 172 ? -6.001 -2.164 15.028 1.00 95.00 172 ALA A C 1
ATOM 1279 O O . ALA A 1 172 ? -6.372 -1.768 16.134 1.00 95.00 172 ALA A O 1
ATOM 1280 N N . ARG A 1 173 ? -6.526 -3.270 14.482 1.00 93.69 173 ARG A N 1
ATOM 1281 C CA . ARG A 1 173 ? -7.570 -4.068 15.151 1.00 93.69 173 ARG A CA 1
ATOM 1282 C C . ARG A 1 173 ? -7.085 -4.724 16.439 1.00 93.69 173 ARG A C 1
ATOM 1284 O O . ARG A 1 173 ? -7.868 -4.844 17.382 1.00 93.69 173 ARG A O 1
ATOM 1291 N N . LEU A 1 174 ? -5.831 -5.168 16.482 1.00 93.75 174 LEU A N 1
ATOM 1292 C CA . LEU A 1 174 ? -5.226 -5.713 17.694 1.00 93.75 174 LEU A CA 1
ATOM 1293 C C . LEU A 1 174 ? -5.104 -4.631 18.771 1.00 93.75 174 LEU A C 1
ATOM 1295 O O . LEU A 1 174 ? -5.511 -4.874 19.904 1.00 93.75 174 LEU A O 1
ATOM 1299 N N . LEU A 1 175 ? -4.634 -3.435 18.412 1.00 93.50 175 LEU A N 1
ATOM 1300 C CA . LEU A 1 175 ? -4.565 -2.310 19.340 1.00 93.50 175 LEU A CA 1
ATOM 1301 C C . LEU A 1 175 ? -5.937 -1.937 19.884 1.00 93.50 175 LEU A C 1
ATOM 1303 O O . LEU A 1 175 ? -6.074 -1.819 21.093 1.00 93.50 175 LEU A O 1
ATOM 1307 N N . VAL A 1 176 ? -6.975 -1.865 19.044 1.00 93.69 176 VAL A N 1
ATOM 1308 C CA . VAL A 1 176 ? -8.346 -1.629 19.527 1.00 93.69 176 VAL A CA 1
ATOM 1309 C C . VAL A 1 176 ? -8.755 -2.687 20.560 1.00 93.69 176 VAL A C 1
ATOM 1311 O O . VAL A 1 176 ? -9.295 -2.339 21.609 1.00 93.69 176 VAL A O 1
ATOM 1314 N N . LYS A 1 177 ? -8.467 -3.977 20.331 1.00 91.81 177 LYS A N 1
ATOM 1315 C CA . LYS A 1 177 ? -8.748 -5.029 21.331 1.00 91.81 177 LYS A CA 1
ATOM 1316 C C . LYS A 1 177 ? -7.985 -4.817 22.636 1.00 91.81 177 LYS A C 1
ATOM 1318 O O . LYS A 1 177 ? -8.567 -4.968 23.706 1.00 91.81 177 LYS A O 1
ATOM 1323 N N . ILE A 1 178 ? -6.699 -4.481 22.553 1.00 92.75 178 ILE A N 1
ATOM 1324 C CA . ILE A 1 178 ? -5.856 -4.256 23.731 1.00 92.75 178 ILE A CA 1
ATOM 1325 C C . ILE A 1 178 ? -6.354 -3.027 24.499 1.00 92.75 178 ILE A C 1
ATOM 1327 O O . ILE A 1 178 ? -6.640 -3.134 25.689 1.00 92.75 178 ILE A O 1
ATOM 1331 N N . SER A 1 179 ? -6.536 -1.889 23.825 1.00 91.88 179 SER A N 1
ATOM 1332 C CA . SER A 1 179 ? -6.987 -0.629 24.422 1.00 91.88 179 SER A CA 1
ATOM 1333 C C . SER A 1 179 ? -8.352 -0.766 25.090 1.00 91.88 179 SER A C 1
ATOM 1335 O O . SER A 1 179 ? -8.515 -0.361 26.236 1.00 91.88 179 SER A O 1
ATOM 1337 N N . THR A 1 180 ? -9.317 -1.408 24.429 1.00 90.75 180 THR A N 1
ATOM 1338 C CA . THR A 1 180 ? -10.646 -1.655 25.020 1.00 90.75 180 THR A CA 1
ATOM 1339 C C . THR A 1 180 ? -10.586 -2.610 26.208 1.00 90.75 180 THR A C 1
ATOM 1341 O O . THR A 1 180 ? -11.296 -2.410 27.190 1.00 90.75 180 THR A O 1
ATOM 1344 N N . GLY A 1 181 ? -9.700 -3.610 26.175 1.00 88.44 181 GLY A N 1
ATOM 1345 C CA . GLY A 1 181 ? -9.422 -4.473 27.323 1.00 88.44 181 GLY A CA 1
ATOM 1346 C C . GLY A 1 181 ? -8.846 -3.714 28.523 1.00 88.44 181 GLY A C 1
ATOM 1347 O O . GLY A 1 181 ? -9.242 -3.984 29.656 1.00 88.44 181 GLY A O 1
ATOM 1348 N N . GLN A 1 182 ? -7.955 -2.746 28.295 1.00 88.38 182 GLN A N 1
ATOM 1349 C CA . GLN A 1 182 ? -7.412 -1.905 29.369 1.00 88.38 182 GLN A CA 1
ATOM 1350 C C . GLN A 1 182 ? -8.473 -0.963 29.949 1.00 88.38 182 GLN A C 1
ATOM 1352 O O . GLN A 1 182 ? -8.616 -0.903 31.168 1.00 88.38 182 GLN A O 1
ATOM 1357 N N . ILE A 1 183 ? -9.274 -0.306 29.100 1.00 87.44 183 ILE A N 1
ATOM 1358 C CA . ILE A 1 183 ? -10.385 0.555 29.546 1.00 87.44 183 ILE A CA 1
ATOM 1359 C C . ILE A 1 183 ? -11.367 -0.247 30.409 1.00 87.44 183 ILE A C 1
ATOM 1361 O O . ILE A 1 183 ? -11.733 0.190 31.498 1.00 87.44 183 ILE A O 1
ATOM 1365 N N . HIS A 1 184 ? -11.718 -1.466 29.989 1.00 86.00 184 HIS A N 1
ATOM 1366 C CA . HIS A 1 184 ? -12.584 -2.350 30.770 1.00 86.00 184 HIS A CA 1
ATOM 1367 C C . HIS A 1 184 ? -11.999 -2.679 32.156 1.00 86.00 184 HIS A C 1
ATOM 1369 O O . HIS A 1 184 ? -12.708 -2.641 33.161 1.00 86.00 184 HIS A O 1
ATOM 1375 N N . ARG A 1 185 ? -10.687 -2.949 32.246 1.00 84.12 185 ARG A N 1
ATOM 1376 C CA . ARG A 1 185 ? -10.005 -3.189 33.533 1.00 84.12 185 ARG A CA 1
ATOM 1377 C C . ARG A 1 185 ? -10.016 -1.958 34.441 1.00 84.12 185 ARG A C 1
ATOM 1379 O O . ARG A 1 185 ? -10.126 -2.118 35.654 1.00 84.12 185 ARG A O 1
ATOM 1386 N N . MET A 1 186 ? -9.902 -0.757 33.873 1.00 80.94 186 MET A N 1
ATOM 1387 C CA . MET A 1 186 ? -9.961 0.497 34.630 1.00 80.94 186 MET A CA 1
ATOM 1388 C C . MET A 1 186 ? -11.369 0.761 35.176 1.00 80.94 186 MET A C 1
ATOM 1390 O O . MET A 1 186 ? -11.500 1.137 36.337 1.00 80.94 186 MET A O 1
ATOM 1394 N N . GLN A 1 187 ? -12.416 0.491 34.390 1.00 75.00 187 GLN A N 1
ATOM 1395 C CA . GLN A 1 187 ? -13.809 0.682 34.815 1.00 75.00 187 GLN A CA 1
ATOM 1396 C C . GLN A 1 187 ? -14.274 -0.352 35.850 1.00 75.00 187 GLN A C 1
ATOM 1398 O O . GLN A 1 187 ? -14.954 -0.005 36.814 1.00 75.00 187 GLN A O 1
ATOM 1403 N N . LYS A 1 188 ? -13.872 -1.623 35.710 1.00 69.25 188 LYS A N 1
ATOM 1404 C CA . LYS A 1 188 ? -14.307 -2.697 36.620 1.00 69.25 188 LYS A CA 1
ATOM 1405 C C . LYS A 1 188 ? -13.809 -2.526 38.064 1.00 69.25 188 LYS A C 1
ATOM 1407 O O . LYS A 1 188 ? -14.404 -3.081 38.983 1.00 69.25 188 LYS A O 1
ATOM 1412 N N . LYS A 1 189 ? -12.768 -1.717 38.297 1.00 60.09 189 LYS A N 1
ATOM 1413 C CA . LYS A 1 189 ? -12.321 -1.362 39.656 1.00 60.09 189 LYS A CA 1
ATOM 1414 C C . LYS A 1 189 ? -13.354 -0.547 40.457 1.00 60.09 189 LYS A C 1
ATOM 1416 O O . LYS A 1 189 ? -13.169 -0.405 41.658 1.00 60.09 189 LYS A O 1
ATOM 1421 N N . SER A 1 190 ? -14.440 -0.057 39.843 1.00 56.31 190 SER A N 1
ATOM 1422 C CA . SER A 1 190 ? -15.482 0.729 40.526 1.00 56.31 190 SER A CA 1
ATOM 1423 C C . SER A 1 190 ? -16.409 -0.079 41.461 1.00 56.31 190 SER A C 1
ATOM 1425 O O . SER A 1 190 ? -17.241 0.531 42.128 1.00 56.31 190 SER A O 1
ATOM 1427 N N . GLY A 1 191 ? -16.320 -1.415 41.513 1.00 57.78 191 GLY A N 1
ATOM 1428 C CA . GLY A 1 191 ? -17.007 -2.250 42.518 1.00 57.78 191 GLY A CA 1
ATOM 1429 C C . GLY A 1 191 ? -18.532 -2.410 42.387 1.00 57.78 191 GLY A C 1
ATOM 1430 O O . GLY A 1 191 ? -19.104 -3.220 43.107 1.00 57.78 191 GLY A O 1
ATOM 1431 N N . LYS A 1 192 ? -19.201 -1.696 41.470 1.00 66.12 192 LYS A N 1
ATOM 1432 C CA . LYS A 1 192 ? -20.663 -1.772 41.294 1.00 66.12 192 LYS A CA 1
ATOM 1433 C C . LYS A 1 192 ? -21.099 -2.992 40.459 1.00 66.12 192 LYS A C 1
ATOM 1435 O O . LYS A 1 192 ? -20.388 -3.354 39.516 1.00 66.12 192 LYS A O 1
ATOM 1440 N N . PRO A 1 193 ? -22.261 -3.606 40.759 1.00 63.12 193 PRO A N 1
ATOM 1441 C CA . PRO A 1 193 ? -22.819 -4.704 39.971 1.00 63.12 193 PRO A CA 1
ATOM 1442 C C . PRO A 1 193 ? -23.211 -4.224 38.563 1.00 63.12 193 PRO A C 1
ATOM 1444 O O . PRO A 1 193 ? -24.010 -3.298 38.414 1.00 63.12 193 PRO A O 1
ATOM 1447 N N . ILE A 1 194 ? -22.626 -4.841 37.529 1.00 67.81 194 ILE A N 1
ATOM 1448 C CA . ILE A 1 194 ? -22.905 -4.565 36.109 1.00 67.81 194 ILE A CA 1
ATOM 1449 C C . ILE A 1 194 ? -23.396 -5.870 35.460 1.00 67.81 194 ILE A C 1
ATOM 1451 O O . ILE A 1 194 ? -22.709 -6.894 35.593 1.00 67.81 194 ILE A O 1
ATOM 1455 N N . PRO A 1 195 ? -24.535 -5.863 34.741 1.00 68.38 195 PRO A N 1
ATOM 1456 C CA . PRO A 1 195 ? -25.052 -7.052 34.073 1.00 68.38 195 PRO A CA 1
ATOM 1457 C C . PRO A 1 195 ? -24.060 -7.578 33.027 1.00 68.38 195 PRO A C 1
ATOM 1459 O O . PRO A 1 195 ? -23.542 -6.831 32.194 1.00 68.38 195 PRO A O 1
ATOM 1462 N N . ARG A 1 196 ? -23.802 -8.892 33.038 1.00 65.25 196 ARG A N 1
ATOM 1463 C CA . ARG A 1 196 ? -22.979 -9.543 32.008 1.00 65.25 196 ARG A CA 1
ATOM 1464 C C . ARG A 1 196 ? -23.786 -9.682 30.722 1.00 65.25 196 ARG A C 1
ATOM 1466 O O . ARG A 1 196 ? -24.635 -10.562 30.612 1.00 65.25 196 ARG A O 1
ATOM 1473 N N . MET A 1 197 ? -23.482 -8.857 29.728 1.00 68.44 197 MET A N 1
ATOM 1474 C CA . MET A 1 197 ? -24.160 -8.943 28.437 1.00 68.44 197 MET A CA 1
ATOM 1475 C C . MET A 1 197 ? -23.663 -10.122 27.591 1.00 68.44 197 MET A C 1
ATOM 1477 O O . MET A 1 197 ? -22.488 -10.506 27.615 1.00 68.44 197 MET A O 1
ATOM 1481 N N . ASN A 1 198 ? -24.597 -10.749 26.873 1.00 58.62 198 ASN A N 1
ATOM 1482 C CA . ASN A 1 198 ? -24.402 -12.085 26.314 1.00 58.62 198 ASN A CA 1
ATOM 1483 C C . ASN A 1 198 ? -23.444 -12.058 25.112 1.00 58.62 198 ASN A C 1
ATOM 1485 O O . ASN A 1 198 ? -23.658 -11.295 24.174 1.00 58.62 198 ASN A O 1
ATOM 1489 N N . LYS A 1 199 ? -22.404 -12.907 25.114 1.00 55.72 199 LYS A N 1
ATOM 1490 C CA . LYS A 1 199 ? -21.328 -12.969 24.095 1.00 55.72 199 LYS A CA 1
ATOM 1491 C C . LYS A 1 199 ? -21.735 -13.586 22.749 1.00 55.72 199 LYS A C 1
ATOM 1493 O O . LYS A 1 199 ? -20.932 -13.568 21.817 1.00 55.72 199 LYS A O 1
ATOM 1498 N N . GLN A 1 200 ? -22.936 -14.142 22.655 1.00 45.31 200 GLN A N 1
ATOM 1499 C CA . GLN A 1 200 ? -23.332 -15.057 21.590 1.00 45.31 200 GLN A CA 1
ATOM 1500 C C . GLN A 1 200 ? -23.810 -14.330 20.333 1.00 45.31 200 GLN A C 1
ATOM 1502 O O . GLN A 1 200 ? -24.982 -14.013 20.242 1.00 45.31 200 GLN A O 1
ATOM 1507 N N . GLU A 1 201 ? -22.897 -14.103 19.386 1.00 46.22 201 GLU A N 1
ATOM 1508 C CA . GLU A 1 201 ? -23.123 -14.349 17.951 1.00 46.22 201 GLU A CA 1
ATOM 1509 C C . GLU A 1 201 ? -21.769 -14.725 17.319 1.00 46.22 201 GLU A C 1
ATOM 1511 O O . GLU A 1 201 ? -20.766 -14.022 17.493 1.00 46.22 201 GLU A O 1
ATOM 1516 N N . GLU A 1 202 ? -21.710 -15.875 16.641 1.00 39.56 202 GLU A N 1
ATOM 1517 C CA . GLU A 1 202 ? -20.498 -16.408 16.012 1.00 39.56 202 GLU A CA 1
ATOM 1518 C C . GLU A 1 202 ? -20.038 -15.522 14.847 1.00 39.56 202 GLU A C 1
ATOM 1520 O O . GLU A 1 202 ? -20.561 -15.566 13.734 1.00 39.56 202 GLU A O 1
ATOM 1525 N N . TYR A 1 203 ? -18.995 -14.724 15.077 1.00 45.06 203 TYR A N 1
ATOM 1526 C CA . TYR A 1 203 ? -18.357 -13.968 14.006 1.00 45.06 203 TYR A CA 1
ATOM 1527 C C . TYR A 1 203 ? -17.585 -14.925 13.087 1.00 45.06 203 TYR A C 1
ATOM 1529 O O . TYR A 1 203 ? -16.545 -15.470 13.472 1.00 45.06 203 TYR A O 1
ATOM 1537 N N . LYS A 1 204 ? -18.072 -15.104 11.852 1.00 45.69 204 LYS A N 1
ATOM 1538 C CA . LYS A 1 204 ? -17.461 -15.962 10.824 1.00 45.69 204 LYS A CA 1
ATOM 1539 C C . LYS A 1 204 ? -15.983 -15.588 10.643 1.00 45.69 204 LYS A C 1
ATOM 1541 O O . LYS A 1 204 ? -15.632 -14.511 10.152 1.00 45.69 204 LYS A O 1
ATOM 1546 N N . LYS A 1 205 ? -15.088 -16.467 11.096 1.00 51.94 205 LYS A N 1
ATOM 1547 C CA . LYS A 1 205 ? -13.637 -16.244 11.098 1.00 51.94 205 LYS A CA 1
ATOM 1548 C C . LYS A 1 205 ? -13.126 -16.245 9.655 1.00 51.94 205 LYS A C 1
ATOM 1550 O O . LYS A 1 205 ? -12.874 -17.296 9.080 1.00 51.94 205 LYS A O 1
ATOM 1555 N N . SER A 1 206 ? -12.984 -15.061 9.059 1.00 59.22 206 SER A N 1
ATOM 1556 C CA . SER A 1 206 ? -12.382 -14.909 7.727 1.00 59.22 206 SER A CA 1
ATOM 1557 C C . SER A 1 206 ? -10.979 -15.535 7.702 1.00 59.22 206 SER A C 1
ATOM 1559 O O . SER A 1 206 ? -10.147 -15.245 8.574 1.00 59.22 206 SER A O 1
ATOM 1561 N N . ASN A 1 207 ? -10.718 -16.407 6.717 1.00 74.50 207 ASN A N 1
ATOM 1562 C CA . ASN A 1 207 ? -9.462 -17.149 6.560 1.00 74.50 207 ASN A CA 1
ATOM 1563 C C . ASN A 1 207 ? -8.347 -16.256 5.988 1.00 74.50 207 ASN A C 1
ATOM 1565 O O . ASN A 1 207 ? -7.817 -16.466 4.901 1.00 74.50 207 ASN A O 1
ATOM 1569 N N . SER A 1 208 ? -7.988 -15.238 6.761 1.00 77.94 208 SER A N 1
ATOM 1570 C CA . SER A 1 208 ? -7.013 -14.211 6.399 1.00 77.94 208 SER A CA 1
ATOM 1571 C C . SER A 1 208 ? -5.607 -14.758 6.123 1.00 77.94 208 SER A C 1
ATOM 1573 O O . SER A 1 208 ? -4.843 -14.099 5.426 1.00 77.94 208 SER A O 1
ATOM 1575 N N . LYS A 1 209 ? -5.264 -15.949 6.635 1.00 85.38 209 LYS A N 1
ATOM 1576 C CA . LYS A 1 209 ? -3.987 -16.612 6.331 1.00 85.38 209 LYS A CA 1
ATOM 1577 C C . LYS A 1 209 ? -3.906 -17.005 4.858 1.00 85.38 209 LYS A C 1
ATOM 1579 O O . LYS A 1 209 ? -2.870 -16.805 4.237 1.00 85.38 209 LYS A O 1
ATOM 1584 N N . ARG A 1 210 ? -5.010 -17.508 4.294 1.00 87.19 210 ARG A N 1
ATOM 1585 C CA . ARG A 1 210 ? -5.078 -17.900 2.882 1.00 87.19 210 ARG A CA 1
ATOM 1586 C C . ARG A 1 210 ? -4.912 -16.693 1.962 1.00 87.19 210 ARG A C 1
ATOM 1588 O O . ARG A 1 210 ? -4.160 -16.782 1.006 1.00 87.19 210 ARG A O 1
ATOM 1595 N N . THR A 1 211 ? -5.549 -15.563 2.270 1.00 85.31 211 THR A N 1
ATOM 1596 C CA . THR A 1 211 ? -5.411 -14.332 1.470 1.00 85.31 211 THR A CA 1
ATOM 1597 C C . THR A 1 211 ? -3.976 -13.810 1.466 1.00 85.31 211 THR A C 1
ATOM 1599 O O . THR A 1 211 ? -3.437 -13.542 0.401 1.00 85.31 211 THR A O 1
ATOM 1602 N N . VAL A 1 212 ? -3.333 -13.723 2.637 1.00 92.12 212 VAL A N 1
ATOM 1603 C CA . VAL A 1 212 ? -1.932 -13.274 2.736 1.00 92.12 212 VAL A CA 1
ATOM 1604 C C . VAL A 1 212 ? -0.996 -14.224 1.992 1.00 92.12 212 VAL A C 1
ATOM 1606 O O . VAL A 1 212 ? -0.118 -13.763 1.273 1.00 92.12 212 VAL A O 1
ATOM 1609 N N . LEU A 1 213 ? -1.212 -15.538 2.117 1.00 92.69 213 LEU A N 1
ATOM 1610 C CA . LEU A 1 213 ? -0.429 -16.541 1.396 1.00 92.69 213 LEU A CA 1
ATOM 1611 C C . LEU A 1 213 ? -0.564 -16.377 -0.122 1.00 92.69 213 LEU A C 1
ATOM 1613 O O . LEU A 1 213 ? 0.441 -16.385 -0.821 1.00 92.69 213 LEU A O 1
ATOM 1617 N N . VAL A 1 214 ? -1.786 -16.193 -0.628 1.00 90.81 214 VAL A N 1
ATOM 1618 C CA . VAL A 1 214 ? -2.029 -15.977 -2.062 1.00 90.81 214 VAL A CA 1
ATOM 1619 C C . VAL A 1 214 ? -1.316 -14.714 -2.549 1.00 90.81 214 VAL A C 1
ATOM 1621 O O . VAL A 1 214 ? -0.599 -14.786 -3.542 1.00 90.81 214 VAL A O 1
ATOM 1624 N N . CYS A 1 215 ? -1.434 -13.590 -1.833 1.00 91.50 215 CYS A N 1
ATOM 1625 C CA . CYS A 1 215 ? -0.712 -12.366 -2.193 1.00 91.50 215 CYS A CA 1
ATOM 1626 C C . CYS A 1 215 ? 0.809 -12.574 -2.190 1.00 91.50 215 CYS A C 1
ATOM 1628 O O . CYS A 1 215 ? 1.480 -12.123 -3.109 1.00 91.50 215 CYS A O 1
ATOM 1630 N N . ALA A 1 216 ? 1.350 -13.291 -1.199 1.00 95.25 216 ALA A N 1
ATOM 1631 C CA . ALA A 1 216 ? 2.785 -13.546 -1.098 1.00 95.25 216 ALA A CA 1
ATOM 1632 C C . ALA A 1 216 ? 3.302 -14.418 -2.251 1.00 95.25 216 ALA A C 1
ATOM 1634 O O . ALA A 1 216 ? 4.355 -14.128 -2.813 1.00 95.25 216 ALA A O 1
ATOM 1635 N N . VAL A 1 217 ? 2.547 -15.451 -2.635 1.00 96.19 217 VAL A N 1
ATOM 1636 C CA . VAL A 1 217 ? 2.887 -16.317 -3.774 1.00 96.19 217 VAL A CA 1
ATOM 1637 C C . VAL A 1 217 ? 2.842 -15.533 -5.086 1.00 96.19 217 VAL A C 1
ATOM 1639 O O . VAL A 1 217 ? 3.774 -15.638 -5.879 1.00 96.19 217 VAL A O 1
ATOM 1642 N N . ILE A 1 218 ? 1.809 -14.710 -5.299 1.00 94.50 218 ILE A N 1
ATOM 1643 C CA . ILE A 1 218 ? 1.702 -13.853 -6.491 1.00 94.50 218 ILE A CA 1
ATOM 1644 C C . ILE A 1 218 ? 2.859 -12.850 -6.539 1.00 94.50 218 ILE A C 1
ATOM 1646 O O . ILE A 1 218 ? 3.481 -12.696 -7.587 1.00 94.50 218 ILE A O 1
ATOM 1650 N N . SER A 1 219 ? 3.196 -12.216 -5.412 1.00 96.56 219 SER A N 1
ATOM 1651 C CA . SER A 1 219 ? 4.347 -11.315 -5.334 1.00 96.56 219 SER A CA 1
ATOM 1652 C C . SER A 1 219 ? 5.654 -12.018 -5.671 1.00 96.56 219 SER A C 1
ATOM 1654 O O . SER A 1 219 ? 6.432 -11.503 -6.468 1.00 96.56 219 SER A O 1
ATOM 1656 N N . ALA A 1 220 ? 5.900 -13.193 -5.086 1.00 97.44 220 ALA A N 1
ATOM 1657 C CA . ALA A 1 220 ? 7.113 -13.962 -5.340 1.00 97.44 220 ALA A CA 1
ATOM 1658 C C . ALA A 1 220 ? 7.227 -14.362 -6.818 1.00 97.44 220 ALA A C 1
ATOM 1660 O O . ALA A 1 220 ? 8.289 -14.199 -7.414 1.00 97.44 220 ALA A O 1
ATOM 1661 N N . ALA A 1 221 ? 6.124 -14.809 -7.427 1.00 96.88 221 ALA A N 1
ATOM 1662 C CA . ALA A 1 221 ? 6.070 -15.089 -8.858 1.00 96.88 221 ALA A CA 1
ATOM 1663 C C . ALA A 1 221 ? 6.349 -13.828 -9.695 1.00 96.88 221 ALA A C 1
ATOM 1665 O O . ALA A 1 221 ? 7.125 -13.887 -10.644 1.00 96.88 221 ALA A O 1
ATOM 1666 N N . GLY A 1 222 ? 5.784 -12.679 -9.314 1.00 97.06 222 GLY A N 1
ATOM 1667 C CA . GLY A 1 222 ? 6.038 -11.396 -9.970 1.00 97.06 222 GLY A CA 1
ATOM 1668 C C . GLY A 1 222 ? 7.516 -10.995 -9.946 1.00 97.06 222 GLY A C 1
ATOM 1669 O O . GLY A 1 222 ? 8.095 -10.712 -10.994 1.00 97.06 222 GLY A O 1
ATOM 1670 N N . PHE A 1 223 ? 8.166 -11.044 -8.779 1.00 97.62 223 PHE A N 1
ATOM 1671 C CA . PHE A 1 223 ? 9.601 -10.748 -8.684 1.00 97.62 223 PHE A CA 1
ATOM 1672 C C . PHE A 1 223 ? 10.459 -11.734 -9.467 1.00 97.62 223 PHE A C 1
ATOM 1674 O O . PHE A 1 223 ? 11.432 -11.317 -10.083 1.00 97.62 223 PHE A O 1
ATOM 1681 N N . LEU A 1 224 ? 10.082 -13.012 -9.498 1.00 97.38 224 LEU A N 1
ATOM 1682 C CA . LEU A 1 224 ? 10.777 -14.009 -10.306 1.00 97.38 224 LEU A CA 1
ATOM 1683 C C . LEU A 1 224 ? 10.709 -13.652 -11.800 1.00 97.38 224 LEU A C 1
ATOM 1685 O O . LEU A 1 224 ? 11.733 -13.686 -12.478 1.00 97.38 224 LEU A O 1
ATOM 1689 N N . LEU A 1 225 ? 9.541 -13.242 -12.305 1.00 96.75 225 LEU A N 1
ATOM 1690 C CA . LEU A 1 225 ? 9.393 -12.770 -13.688 1.00 96.75 225 LEU A CA 1
ATOM 1691 C C . LEU A 1 225 ? 10.230 -11.511 -13.959 1.00 96.75 225 LEU A C 1
ATOM 1693 O O . LEU A 1 225 ? 10.903 -11.429 -14.987 1.00 96.75 225 LEU A O 1
ATOM 1697 N N . PHE A 1 226 ? 10.242 -10.560 -13.021 1.00 96.88 226 PHE A N 1
ATOM 1698 C CA . PHE A 1 226 ? 11.090 -9.371 -13.111 1.00 96.88 226 PHE A CA 1
ATOM 1699 C C . PHE A 1 226 ? 12.576 -9.739 -13.170 1.00 96.88 226 PHE A C 1
ATOM 1701 O O . PHE A 1 226 ? 13.291 -9.243 -14.036 1.00 96.88 226 PHE A O 1
ATOM 1708 N N . SER A 1 227 ? 13.036 -10.665 -12.331 1.00 94.81 227 SER A N 1
ATOM 1709 C CA . SER A 1 227 ? 14.418 -11.149 -12.343 1.00 94.81 227 SER A CA 1
ATOM 1710 C C . SER A 1 227 ? 14.809 -11.800 -13.667 1.00 94.81 227 SER A C 1
ATOM 1712 O O . SER A 1 227 ? 15.869 -11.485 -14.204 1.00 94.81 227 SER A O 1
ATOM 1714 N N . ILE A 1 228 ? 13.949 -12.655 -14.225 1.00 95.12 228 ILE A N 1
ATOM 1715 C CA . ILE A 1 228 ? 14.228 -13.364 -15.484 1.00 95.12 228 ILE A CA 1
ATOM 1716 C C . ILE A 1 228 ? 14.277 -12.411 -16.688 1.00 95.12 228 ILE A C 1
ATOM 1718 O O . ILE A 1 228 ? 14.984 -12.686 -17.652 1.00 95.12 228 ILE A O 1
ATOM 1722 N N . SER A 1 229 ? 13.579 -11.273 -16.641 1.00 94.31 229 SER A N 1
ATOM 1723 C CA . SER A 1 229 ? 13.546 -10.315 -17.758 1.00 94.31 229 SER A CA 1
ATOM 1724 C C . SER A 1 229 ? 14.887 -9.645 -18.088 1.00 94.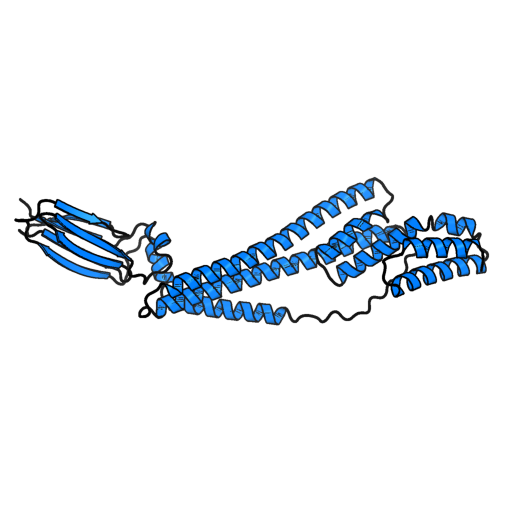31 229 SER A C 1
ATOM 1726 O O . SER A 1 229 ? 15.011 -9.023 -19.141 1.00 94.31 229 SER A O 1
ATOM 1728 N N . GLY A 1 230 ? 15.872 -9.698 -17.184 1.00 91.81 230 GLY A N 1
ATOM 1729 C CA . GLY A 1 230 ? 17.141 -8.974 -17.321 1.00 91.81 230 GLY A CA 1
ATOM 1730 C C . GLY A 1 230 ? 17.048 -7.466 -17.043 1.00 91.81 230 GLY A C 1
ATOM 1731 O O . GLY A 1 230 ? 18.083 -6.808 -16.919 1.00 91.81 230 GLY A O 1
ATOM 1732 N N . LEU A 1 231 ? 15.841 -6.912 -16.854 1.00 93.69 231 LEU A N 1
ATOM 1733 C CA . LEU A 1 231 ? 15.641 -5.512 -16.459 1.00 93.69 231 LEU A CA 1
ATOM 1734 C C . LEU A 1 231 ? 16.409 -5.120 -15.184 1.00 93.69 231 LEU A C 1
ATOM 1736 O O . LEU A 1 231 ? 17.026 -4.056 -15.200 1.00 93.69 231 LEU A O 1
ATOM 1740 N N . PRO A 1 232 ? 16.457 -5.932 -14.103 1.00 93.75 232 PRO A N 1
ATOM 1741 C CA . PRO A 1 232 ? 17.195 -5.546 -12.901 1.00 93.75 232 PRO A CA 1
ATOM 1742 C C . PRO A 1 232 ? 18.682 -5.335 -13.168 1.00 93.75 232 PRO A C 1
ATOM 1744 O O . PRO A 1 232 ? 19.262 -4.389 -12.649 1.00 93.75 232 PRO A O 1
ATOM 1747 N N . VAL A 1 233 ? 19.284 -6.194 -13.998 1.00 91.88 233 VAL A N 1
ATOM 1748 C CA . VAL A 1 233 ? 20.697 -6.083 -14.373 1.00 91.88 233 VAL A CA 1
ATOM 1749 C C . VAL A 1 233 ? 20.910 -4.826 -15.207 1.00 91.88 233 VAL A C 1
ATOM 1751 O O . VAL A 1 233 ? 21.809 -4.056 -14.900 1.00 91.88 233 VAL A O 1
ATOM 1754 N N . ARG A 1 234 ? 20.042 -4.546 -16.189 1.00 90.88 234 ARG A N 1
ATOM 1755 C CA . ARG A 1 234 ? 20.120 -3.309 -16.987 1.00 90.88 234 ARG A CA 1
ATOM 1756 C C . ARG A 1 234 ? 20.048 -2.055 -16.124 1.00 90.88 234 ARG A C 1
ATOM 1758 O O . ARG A 1 234 ? 20.914 -1.192 -16.241 1.00 90.88 234 ARG A O 1
ATOM 1765 N N . TYR A 1 235 ? 19.055 -1.968 -15.240 1.00 91.62 235 TYR A N 1
ATOM 1766 C CA . TYR A 1 235 ? 18.936 -0.836 -14.324 1.00 91.62 235 TYR A CA 1
ATOM 1767 C C . TYR A 1 235 ? 20.147 -0.736 -13.403 1.00 91.62 235 TYR A C 1
ATOM 1769 O O . TYR A 1 235 ? 20.694 0.349 -13.253 1.00 91.62 235 TYR A O 1
ATOM 1777 N N . PHE A 1 236 ? 20.604 -1.850 -12.829 1.00 91.56 236 PHE A N 1
ATOM 1778 C CA . PHE A 1 236 ? 21.799 -1.865 -11.991 1.00 91.56 236 PHE A CA 1
ATOM 1779 C C . PHE A 1 236 ? 23.026 -1.334 -12.745 1.00 91.56 236 PHE A C 1
ATOM 1781 O O . PHE A 1 236 ? 23.737 -0.482 -12.221 1.00 91.56 236 PHE A O 1
ATOM 1788 N N . THR A 1 237 ? 23.250 -1.777 -13.982 1.00 90.19 237 THR A N 1
ATOM 1789 C CA . THR A 1 237 ? 24.355 -1.314 -14.831 1.00 90.19 237 THR A CA 1
ATOM 1790 C C . THR A 1 237 ? 24.262 0.188 -15.102 1.00 90.19 237 THR A C 1
ATOM 1792 O O . THR A 1 237 ? 25.257 0.893 -14.938 1.00 90.19 237 THR A O 1
ATOM 1795 N N . ILE A 1 238 ? 23.074 0.697 -15.451 1.00 89.44 238 ILE A N 1
ATOM 1796 C CA . ILE A 1 238 ? 22.853 2.129 -15.707 1.00 89.44 238 ILE A CA 1
ATOM 1797 C C . ILE A 1 238 ? 23.082 2.959 -14.436 1.00 89.44 238 ILE A C 1
ATOM 1799 O O . ILE A 1 238 ? 23.847 3.919 -14.457 1.00 89.44 238 ILE A O 1
ATOM 1803 N N . PHE A 1 239 ? 22.477 2.572 -13.311 1.00 89.12 239 PHE A N 1
ATOM 1804 C CA . PHE A 1 239 ? 22.576 3.322 -12.055 1.00 89.12 239 PHE A CA 1
ATOM 1805 C C . PHE A 1 239 ? 23.986 3.322 -11.452 1.00 89.12 239 PHE A C 1
ATOM 1807 O O . PHE A 1 239 ? 24.320 4.237 -10.702 1.00 89.12 239 PHE A O 1
ATOM 1814 N N . ASN A 1 240 ? 24.819 2.336 -11.795 1.00 90.38 240 ASN A N 1
ATOM 1815 C CA . ASN A 1 240 ? 26.233 2.294 -11.415 1.00 90.38 240 ASN A CA 1
ATOM 1816 C C . ASN A 1 240 ? 27.169 2.883 -12.483 1.00 90.38 240 ASN A C 1
ATOM 1818 O O . ASN A 1 240 ? 28.385 2.718 -12.375 1.00 90.38 240 ASN A O 1
ATOM 1822 N N . SER A 1 241 ? 26.631 3.534 -13.523 1.00 88.62 241 SER A N 1
ATOM 1823 C CA . SER A 1 241 ? 27.408 4.111 -14.628 1.00 88.62 241 SER A CA 1
ATOM 1824 C C . SER A 1 241 ? 28.423 3.117 -15.198 1.00 88.62 241 SER A C 1
ATOM 1826 O O . SER A 1 241 ? 29.590 3.445 -15.447 1.00 88.62 241 SER A O 1
ATOM 1828 N N . MET A 1 242 ? 27.983 1.868 -15.354 1.00 89.06 24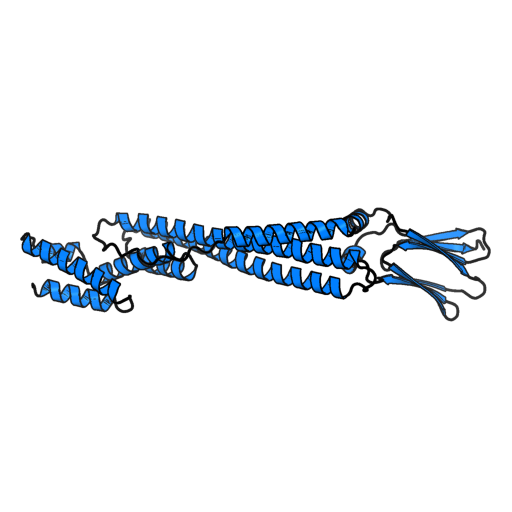2 MET A N 1
ATOM 1829 C CA . MET A 1 242 ? 28.738 0.790 -15.977 1.00 89.06 242 MET A CA 1
ATOM 1830 C C . MET A 1 242 ? 28.439 0.748 -17.476 1.00 89.06 242 MET A C 1
ATOM 1832 O O . MET A 1 242 ? 27.387 1.195 -17.939 1.00 89.06 242 MET A O 1
ATOM 1836 N N . LYS A 1 243 ? 29.379 0.212 -18.261 1.00 87.38 243 LYS A N 1
ATOM 1837 C CA . LYS A 1 243 ? 29.176 0.061 -19.702 1.00 87.38 243 LYS A CA 1
ATOM 1838 C C . LYS A 1 243 ? 28.142 -1.042 -19.977 1.00 87.38 243 LYS A C 1
ATOM 1840 O O . LYS A 1 243 ? 28.285 -2.126 -19.412 1.00 87.38 243 LYS A O 1
ATOM 1845 N N . PRO A 1 244 ? 27.119 -0.788 -20.813 1.00 86.06 244 PRO A N 1
ATOM 1846 C CA . PRO A 1 244 ? 26.149 -1.813 -21.191 1.00 86.06 244 PRO A CA 1
ATOM 1847 C C . PRO A 1 244 ? 26.803 -3.016 -21.874 1.00 86.06 244 PRO A C 1
ATOM 1849 O O . PRO A 1 244 ? 27.748 -2.849 -22.641 1.00 86.06 244 PRO A O 1
ATOM 1852 N N . GLU A 1 245 ? 26.280 -4.219 -21.627 1.00 80.31 245 GLU A N 1
ATOM 1853 C CA . GLU A 1 245 ? 26.803 -5.451 -22.239 1.00 80.31 245 GLU A CA 1
ATOM 1854 C C . GLU A 1 245 ? 26.442 -5.558 -23.730 1.00 80.31 245 GLU A C 1
ATOM 1856 O O . GLU A 1 245 ? 27.277 -5.935 -24.549 1.00 80.31 245 GLU A O 1
ATOM 1861 N N . ASN A 1 246 ? 25.216 -5.172 -24.099 1.00 84.81 246 ASN A N 1
ATOM 1862 C CA . ASN A 1 246 ? 24.718 -5.246 -25.473 1.00 84.81 246 ASN A CA 1
ATOM 1863 C C . ASN A 1 246 ? 24.868 -3.896 -26.178 1.00 84.81 246 ASN A C 1
ATOM 1865 O O . ASN A 1 246 ? 23.951 -3.073 -26.159 1.00 84.81 246 ASN A O 1
ATOM 1869 N N . ILE A 1 247 ? 26.022 -3.685 -26.808 1.00 89.88 247 ILE A N 1
ATOM 1870 C CA . ILE A 1 247 ? 26.303 -2.502 -27.624 1.00 89.88 247 ILE A CA 1
ATOM 1871 C C . ILE A 1 247 ? 26.533 -2.932 -29.068 1.00 89.88 247 ILE A C 1
ATOM 1873 O O . ILE A 1 247 ? 27.351 -3.807 -29.344 1.00 89.88 247 ILE A O 1
ATOM 1877 N N . THR A 1 248 ? 25.841 -2.278 -29.996 1.00 92.94 248 THR A N 1
ATOM 1878 C CA . THR A 1 248 ? 26.103 -2.415 -31.430 1.00 92.94 248 THR A CA 1
ATOM 1879 C C . THR A 1 248 ? 26.904 -1.213 -31.908 1.00 92.94 248 THR A C 1
ATOM 1881 O O . THR A 1 248 ? 26.431 -0.082 -31.834 1.00 92.94 248 THR A O 1
ATOM 1884 N N . MET A 1 249 ? 28.113 -1.448 -32.416 1.00 92.56 249 MET A N 1
ATOM 1885 C CA . MET A 1 249 ? 28.921 -0.386 -33.018 1.00 92.56 249 MET A CA 1
ATOM 1886 C C . MET A 1 249 ? 28.341 0.006 -34.377 1.00 92.56 249 MET A C 1
ATOM 1888 O O . MET A 1 249 ? 28.176 -0.843 -35.257 1.00 92.56 249 MET A O 1
ATOM 1892 N N . ARG A 1 250 ? 28.052 1.294 -34.556 1.00 92.88 250 ARG A N 1
ATOM 1893 C CA . ARG A 1 250 ? 27.577 1.873 -35.816 1.00 92.88 250 ARG A CA 1
ATOM 1894 C C . ARG A 1 250 ? 28.529 2.971 -36.247 1.00 92.88 250 ARG A C 1
ATOM 1896 O O . ARG A 1 250 ? 28.702 3.936 -35.514 1.00 92.88 250 ARG A O 1
ATOM 1903 N N . THR A 1 251 ? 29.133 2.822 -37.420 1.00 92.75 251 THR A N 1
ATOM 1904 C CA . THR A 1 251 ? 30.058 3.818 -37.965 1.00 92.75 251 THR A CA 1
ATOM 1905 C C . THR A 1 251 ? 29.549 4.301 -39.307 1.00 92.75 251 THR A C 1
ATOM 1907 O O . THR A 1 251 ? 29.304 3.494 -40.202 1.00 92.75 251 THR A O 1
ATOM 1910 N N . GLU A 1 252 ? 29.410 5.615 -39.438 1.00 90.75 252 GLU A N 1
ATOM 1911 C CA . GLU A 1 252 ? 28.990 6.289 -40.661 1.00 90.75 252 GLU A CA 1
ATOM 1912 C C . GLU A 1 252 ? 30.028 7.335 -41.072 1.00 90.75 252 GLU A C 1
ATOM 1914 O O . GLU A 1 252 ? 30.605 8.035 -40.233 1.00 90.75 252 GLU A O 1
ATOM 1919 N N . GLU A 1 253 ? 30.265 7.427 -42.379 1.00 90.56 253 GLU A N 1
ATOM 1920 C CA . GLU A 1 253 ? 31.234 8.333 -42.991 1.00 90.56 253 GLU A CA 1
ATOM 1921 C C . GLU A 1 253 ? 30.527 9.435 -43.774 1.00 90.56 253 GLU A C 1
ATOM 1923 O O . GLU A 1 253 ? 29.624 9.176 -44.571 1.00 90.56 253 GLU A O 1
ATOM 1928 N N . PHE A 1 254 ? 30.984 10.673 -43.588 1.00 88.69 254 PHE A N 1
ATOM 1929 C CA . PHE A 1 254 ? 30.419 11.851 -44.232 1.00 88.69 254 PHE A CA 1
ATOM 1930 C C . PHE A 1 254 ? 31.498 12.691 -44.917 1.00 88.69 254 PHE A C 1
ATOM 1932 O O . PHE A 1 254 ? 32.620 12.846 -44.425 1.00 88.69 254 PHE A O 1
ATOM 1939 N N . ASP A 1 255 ? 31.136 13.267 -46.063 1.00 86.75 255 ASP A N 1
ATOM 1940 C CA . ASP A 1 255 ? 31.997 14.179 -46.812 1.00 86.75 255 ASP A CA 1
ATOM 1941 C C . ASP A 1 255 ? 32.022 15.572 -46.153 1.00 86.75 255 ASP A C 1
ATOM 1943 O O . ASP A 1 255 ? 30.974 16.228 -46.097 1.00 86.75 255 ASP A O 1
ATOM 1947 N N . PRO A 1 256 ? 33.183 16.067 -45.679 1.00 82.62 256 PRO A N 1
ATOM 1948 C CA . PRO A 1 256 ? 33.266 17.378 -45.040 1.00 82.62 256 PRO A CA 1
ATOM 1949 C C . PRO A 1 256 ? 32.980 18.538 -46.000 1.00 82.62 256 PRO A C 1
ATOM 1951 O O . PRO A 1 256 ? 32.584 19.607 -45.540 1.00 82.62 256 PRO A O 1
ATOM 1954 N N . GLY A 1 257 ? 33.132 18.359 -47.320 1.00 80.62 257 GLY A N 1
ATOM 1955 C CA . GLY A 1 257 ? 33.067 19.454 -48.295 1.00 80.62 257 GLY A CA 1
ATOM 1956 C C . GLY A 1 257 ? 31.729 20.203 -48.342 1.00 80.62 257 GLY A C 1
ATOM 1957 O O . GLY A 1 257 ? 31.672 21.334 -48.822 1.00 80.62 257 GLY A O 1
ATOM 1958 N N . LYS A 1 258 ? 30.651 19.599 -47.827 1.00 76.50 258 LYS A N 1
ATOM 1959 C CA . LYS A 1 258 ? 29.299 20.187 -47.790 1.00 76.50 258 LYS A CA 1
ATOM 1960 C C . LYS A 1 258 ? 28.813 20.517 -46.374 1.00 76.50 258 LYS A C 1
ATOM 1962 O O . LYS A 1 258 ? 27.706 21.024 -46.226 1.00 76.50 258 LYS A O 1
ATOM 1967 N N . ILE A 1 259 ? 29.610 20.248 -45.337 1.00 85.19 259 ILE A N 1
ATOM 1968 C CA . ILE A 1 259 ? 29.184 20.320 -43.932 1.00 85.19 259 ILE A CA 1
ATOM 1969 C C . ILE A 1 259 ? 29.934 21.453 -43.225 1.00 85.19 259 ILE A C 1
ATOM 1971 O O . ILE A 1 259 ? 31.154 21.428 -43.115 1.00 85.19 259 ILE A O 1
ATOM 1975 N N . ASN A 1 260 ? 29.205 22.444 -42.702 1.00 87.31 260 ASN A N 1
ATOM 1976 C CA . ASN A 1 260 ? 29.776 23.542 -41.904 1.00 87.31 260 ASN A CA 1
ATOM 1977 C C . ASN A 1 260 ? 29.307 23.541 -40.439 1.00 87.31 260 ASN A C 1
ATOM 1979 O O . ASN A 1 260 ? 29.795 24.336 -39.633 1.00 87.31 260 ASN A O 1
ATOM 1983 N N . ARG A 1 261 ? 28.362 22.660 -40.093 1.00 89.56 261 ARG A N 1
ATOM 1984 C CA . ARG A 1 261 ? 27.796 22.527 -38.752 1.00 89.56 261 ARG A CA 1
ATOM 1985 C C . ARG A 1 261 ? 27.496 21.064 -38.449 1.00 89.56 261 ARG A C 1
ATOM 1987 O O . ARG A 1 261 ? 26.952 20.356 -39.289 1.00 89.56 261 ARG A O 1
ATOM 1994 N N . ILE A 1 262 ? 27.800 20.643 -37.225 1.00 91.50 262 ILE A N 1
ATOM 1995 C CA . ILE A 1 262 ? 27.382 19.350 -36.680 1.00 91.50 262 ILE A CA 1
ATOM 1996 C C . ILE A 1 262 ? 26.458 19.641 -35.499 1.00 91.50 262 ILE A C 1
ATOM 1998 O O . ILE A 1 262 ? 26.816 20.411 -34.608 1.00 91.50 262 ILE A O 1
ATOM 2002 N N . SER A 1 263 ? 25.256 19.075 -35.524 1.00 93.19 263 SER A N 1
ATOM 2003 C CA . SER A 1 263 ? 24.264 19.183 -34.457 1.00 93.19 263 SER A CA 1
ATOM 2004 C C . SER A 1 263 ? 24.012 17.801 -33.877 1.00 93.19 263 SER A C 1
ATOM 2006 O O . SER A 1 263 ? 23.751 16.852 -34.612 1.00 93.19 263 SER A O 1
ATOM 2008 N N . VAL A 1 264 ? 24.127 17.688 -32.558 1.00 93.44 264 VAL A N 1
ATOM 2009 C CA . VAL A 1 264 ? 24.014 16.416 -31.851 1.00 93.44 264 VAL A CA 1
ATOM 2010 C C . VAL A 1 264 ? 23.040 16.583 -30.708 1.00 93.44 264 VAL A C 1
ATOM 2012 O O . VAL A 1 264 ? 23.158 17.514 -29.914 1.00 93.44 264 VAL A O 1
ATOM 2015 N N . THR A 1 265 ? 22.080 15.676 -30.627 1.00 92.50 265 THR A N 1
ATOM 2016 C CA . THR A 1 265 ? 21.145 15.573 -29.512 1.00 92.50 265 THR A CA 1
ATOM 2017 C C . THR A 1 265 ? 21.167 14.137 -29.017 1.00 92.50 265 THR A C 1
ATOM 2019 O O . THR A 1 265 ? 20.772 13.229 -29.743 1.00 92.50 265 THR A O 1
ATOM 2022 N N . THR A 1 266 ? 21.676 13.944 -27.804 1.00 91.62 266 THR A N 1
ATOM 2023 C CA . THR A 1 266 ? 21.745 12.652 -27.114 1.00 91.62 266 THR A CA 1
ATOM 2024 C C . THR A 1 266 ? 20.730 12.627 -25.978 1.00 91.62 266 THR A C 1
ATOM 2026 O O . THR A 1 266 ? 20.611 13.608 -25.247 1.00 91.62 266 THR A O 1
ATOM 2029 N N . GLU A 1 267 ? 20.038 11.506 -25.803 1.00 88.81 267 GLU A N 1
ATOM 2030 C CA . GLU A 1 267 ? 19.123 11.274 -24.679 1.00 88.81 267 GLU A CA 1
ATOM 2031 C C . GLU A 1 267 ? 19.857 10.704 -23.464 1.00 88.81 267 GLU A C 1
ATOM 2033 O O . GLU A 1 267 ? 19.458 10.948 -22.329 1.00 88.81 267 GLU A O 1
ATOM 2038 N N . HIS A 1 268 ? 20.929 9.939 -23.682 1.00 89.88 268 HIS A N 1
ATOM 2039 C CA . HIS A 1 268 ? 21.669 9.309 -22.589 1.00 89.88 268 HIS A CA 1
ATOM 2040 C C . HIS A 1 268 ? 23.163 9.128 -22.891 1.00 89.88 268 HIS A C 1
ATOM 2042 O O . HIS A 1 268 ? 23.958 9.071 -21.960 1.00 89.88 268 HIS A O 1
ATOM 2048 N N . SER A 1 269 ? 23.577 9.062 -24.162 1.00 91.31 269 SER A N 1
ATOM 2049 C CA . SER A 1 269 ? 24.978 8.795 -24.523 1.00 91.31 269 SER A CA 1
ATOM 2050 C C . SER A 1 269 ? 25.922 9.988 -24.328 1.00 91.31 269 SER A C 1
ATOM 2052 O O . SER A 1 269 ? 25.568 11.141 -24.557 1.00 91.31 269 SER A O 1
ATOM 2054 N N . CYS A 1 270 ? 27.175 9.699 -23.968 1.00 90.75 270 CYS A N 1
ATOM 2055 C CA . CYS A 1 270 ? 28.246 10.687 -23.862 1.00 90.75 270 CYS A CA 1
ATOM 2056 C C . CYS A 1 270 ? 28.815 11.051 -25.237 1.00 90.75 270 CYS A C 1
ATOM 2058 O O . CYS A 1 270 ? 29.156 10.175 -26.032 1.00 90.75 270 CYS A O 1
ATOM 2060 N N . ILE A 1 271 ? 29.020 12.343 -25.492 1.00 92.50 271 ILE A N 1
ATOM 2061 C CA . ILE A 1 271 ? 29.628 12.825 -26.738 1.00 92.50 271 ILE A CA 1
ATOM 2062 C C . ILE A 1 271 ? 31.142 12.952 -26.556 1.00 92.50 271 ILE A C 1
ATOM 2064 O O . ILE A 1 271 ? 31.615 13.609 -25.628 1.00 92.50 271 ILE A O 1
ATOM 2068 N N . LYS A 1 272 ? 31.912 12.373 -27.478 1.00 93.19 272 LYS A N 1
ATOM 2069 C CA . LYS A 1 272 ? 33.368 12.512 -27.544 1.00 93.19 272 LYS A CA 1
ATOM 2070 C C . LYS A 1 272 ? 33.780 13.064 -28.901 1.00 93.19 272 LYS A C 1
ATOM 2072 O O . LYS A 1 272 ? 33.481 12.482 -29.938 1.00 93.19 272 LYS A O 1
ATOM 2077 N N . LEU A 1 273 ? 34.516 14.169 -28.889 1.00 91.81 273 LEU A N 1
ATOM 2078 C CA . LEU A 1 273 ? 35.096 14.744 -30.096 1.00 91.81 273 LEU A CA 1
ATOM 2079 C C . LEU A 1 273 ? 36.552 14.298 -30.241 1.00 91.81 273 LEU A C 1
ATOM 2081 O O . LEU A 1 273 ? 37.327 14.393 -29.289 1.00 91.81 273 LEU A O 1
ATOM 2085 N N . MET A 1 274 ? 36.926 13.825 -31.426 1.00 91.62 274 MET A N 1
ATOM 2086 C CA . MET A 1 274 ? 38.293 13.416 -31.746 1.00 91.62 274 MET A CA 1
ATOM 2087 C C . MET A 1 274 ? 38.735 14.018 -33.080 1.00 91.62 274 MET A C 1
ATOM 2089 O O . MET A 1 274 ? 37.914 14.406 -33.910 1.00 91.62 274 MET A O 1
ATOM 2093 N N . ARG A 1 275 ? 40.048 14.115 -33.283 1.00 86.81 275 ARG A N 1
ATOM 2094 C CA . ARG A 1 275 ? 40.631 14.353 -34.606 1.00 86.81 275 ARG A CA 1
ATOM 2095 C C . ARG A 1 275 ? 41.125 13.026 -35.159 1.00 86.81 275 ARG A C 1
ATOM 2097 O O . ARG A 1 275 ? 41.579 12.185 -34.384 1.00 86.81 275 ARG A O 1
ATOM 2104 N N . ASN A 1 276 ? 40.995 12.833 -36.462 1.00 79.50 276 ASN A N 1
ATOM 2105 C CA . ASN A 1 276 ? 41.483 11.647 -37.146 1.00 79.50 276 ASN A CA 1
ATOM 2106 C C . ASN A 1 276 ? 42.252 12.053 -38.405 1.00 79.50 276 ASN A C 1
ATOM 2108 O O . ASN A 1 276 ? 41.970 13.086 -39.004 1.00 79.50 276 ASN A O 1
ATOM 2112 N N . SER A 1 277 ? 43.182 11.201 -38.823 1.00 76.31 277 SER A N 1
ATOM 2113 C CA . SER A 1 277 ? 43.977 11.340 -40.046 1.00 76.31 277 SER A CA 1
ATOM 2114 C C . SER A 1 277 ? 43.190 11.040 -41.331 1.00 76.31 277 SER A C 1
ATOM 2116 O O . SER A 1 277 ? 43.764 11.014 -42.414 1.00 76.31 277 SER A O 1
ATOM 2118 N N . SER A 1 278 ? 41.887 10.768 -41.217 1.00 74.69 278 SER A N 1
ATOM 2119 C CA . SER A 1 278 ? 40.986 10.566 -42.351 1.00 74.69 278 SER A CA 1
ATOM 2120 C C . SER A 1 278 ? 40.483 11.907 -42.877 1.00 74.69 278 SER A C 1
ATOM 2122 O O . SER A 1 278 ? 40.095 12.762 -42.087 1.00 74.69 278 SER A O 1
ATOM 2124 N N . ASP A 1 279 ? 40.369 12.040 -44.199 1.00 83.88 279 ASP A N 1
ATOM 2125 C CA . ASP A 1 279 ? 39.767 13.202 -44.870 1.00 83.88 279 ASP A CA 1
ATOM 2126 C C . ASP A 1 279 ? 38.230 13.258 -44.723 1.00 83.88 279 ASP A C 1
ATOM 2128 O O . ASP A 1 279 ? 37.571 14.130 -45.291 1.00 83.88 279 ASP A O 1
ATOM 2132 N N . ARG A 1 280 ? 37.622 12.308 -43.999 1.00 87.69 280 ARG A N 1
ATOM 2133 C CA . ARG A 1 280 ? 36.169 12.197 -43.794 1.00 87.69 280 ARG A CA 1
ATOM 2134 C C . ARG A 1 280 ? 35.776 12.497 -42.352 1.00 87.69 280 ARG A C 1
ATOM 2136 O O . ARG A 1 280 ? 36.525 12.235 -41.413 1.00 87.69 280 ARG A O 1
ATOM 2143 N N . ILE A 1 281 ? 34.551 12.988 -42.172 1.00 88.19 281 ILE A N 1
ATOM 2144 C CA . ILE A 1 281 ? 33.923 13.050 -40.849 1.00 88.19 281 ILE A CA 1
ATOM 2145 C C . ILE A 1 281 ? 33.396 11.651 -40.528 1.00 88.19 281 ILE A C 1
ATOM 2147 O O . ILE A 1 281 ? 32.604 11.104 -41.293 1.00 88.19 281 ILE A O 1
ATOM 2151 N N . LEU A 1 282 ? 33.816 11.082 -39.399 1.00 92.00 282 LEU A N 1
ATOM 2152 C CA . LEU A 1 282 ? 33.358 9.773 -38.928 1.00 92.00 282 LEU A CA 1
ATOM 2153 C C . LEU A 1 282 ? 32.468 9.950 -37.703 1.00 92.00 282 LEU A C 1
ATOM 2155 O O . LEU A 1 282 ? 32.897 10.543 -36.711 1.00 92.00 282 LEU A O 1
ATOM 2159 N N . ILE A 1 283 ? 31.263 9.393 -37.747 1.00 92.50 283 ILE A N 1
ATOM 2160 C CA . ILE A 1 283 ? 30.397 9.254 -36.576 1.00 92.50 283 ILE A CA 1
ATOM 2161 C C . ILE A 1 283 ? 30.391 7.780 -36.185 1.00 92.50 283 ILE A C 1
ATOM 2163 O O . ILE A 1 283 ? 29.863 6.952 -36.916 1.00 92.50 283 ILE A O 1
ATOM 2167 N N . SER A 1 284 ? 30.992 7.461 -35.039 1.00 93.50 284 SER A N 1
ATOM 2168 C CA . SER A 1 284 ? 31.003 6.122 -34.448 1.00 93.50 284 SER A CA 1
ATOM 2169 C C . SER A 1 284 ? 30.156 6.122 -33.182 1.00 93.50 284 SER A C 1
ATOM 2171 O O . SER A 1 284 ? 30.525 6.736 -32.183 1.00 93.50 284 SER A O 1
ATOM 2173 N N . TYR A 1 285 ? 29.036 5.416 -33.210 1.00 94.88 285 TYR A N 1
ATOM 2174 C CA . TYR A 1 285 ? 28.066 5.344 -32.130 1.00 94.88 285 TYR A CA 1
ATOM 2175 C C . TYR A 1 285 ? 28.039 3.955 -31.485 1.00 94.88 285 TYR A C 1
ATOM 2177 O O . TYR A 1 285 ? 27.907 2.930 -32.157 1.00 94.88 285 TYR A O 1
ATOM 2185 N N . GLU A 1 286 ? 28.157 3.937 -30.161 1.00 94.69 286 GLU A N 1
ATOM 2186 C CA . GLU A 1 286 ? 27.944 2.769 -29.313 1.00 94.69 286 GLU A CA 1
ATOM 2187 C C . GLU A 1 286 ? 26.450 2.625 -28.994 1.00 94.69 286 GLU A C 1
ATOM 2189 O O . GLU A 1 286 ? 26.008 3.018 -27.915 1.00 94.69 286 GLU A O 1
ATOM 2194 N N . GLN A 1 287 ? 25.669 2.068 -29.923 1.00 93.75 287 GLN A N 1
ATOM 2195 C CA . GLN A 1 287 ? 24.216 1.957 -29.776 1.00 93.75 287 GLN A CA 1
ATOM 2196 C C . GLN A 1 287 ? 23.838 0.916 -28.709 1.00 93.75 287 GLN A C 1
ATOM 2198 O O . GLN A 1 287 ? 24.062 -0.281 -28.939 1.00 93.75 287 GLN A O 1
ATOM 2203 N N . PRO A 1 288 ? 23.237 1.313 -27.568 1.00 92.56 288 PRO A N 1
ATOM 2204 C CA . PRO A 1 288 ? 22.663 0.364 -26.629 1.00 92.56 288 PRO A CA 1
ATOM 2205 C C . PRO A 1 288 ? 21.333 -0.178 -27.153 1.00 92.56 288 PRO A C 1
ATOM 2207 O O . PRO A 1 288 ? 20.646 0.441 -27.963 1.00 92.56 288 PRO A O 1
ATOM 2210 N N . ASP A 1 289 ? 20.919 -1.326 -26.632 1.00 90.50 289 ASP A N 1
ATOM 2211 C CA . ASP A 1 289 ? 19.768 -2.062 -27.150 1.00 90.50 289 ASP A CA 1
ATOM 2212 C C . ASP A 1 289 ? 18.384 -1.456 -26.802 1.00 90.50 289 ASP A C 1
ATOM 2214 O O . ASP A 1 289 ? 17.358 -2.011 -27.210 1.00 90.50 289 ASP A O 1
ATOM 2218 N N . TRP A 1 290 ? 18.355 -0.313 -26.100 1.00 90.88 290 TRP A N 1
ATOM 2219 C CA . TRP A 1 290 ? 17.168 0.481 -25.735 1.00 90.88 290 TRP A CA 1
ATOM 2220 C C . TRP A 1 290 ? 17.117 1.894 -26.353 1.00 90.88 290 TRP A C 1
ATOM 2222 O O . TRP A 1 290 ? 16.193 2.653 -26.047 1.00 90.88 290 TRP A O 1
ATOM 2232 N N . LEU A 1 291 ? 18.086 2.266 -27.200 1.00 93.25 291 LEU A N 1
ATOM 2233 C CA . LEU A 1 291 ? 18.092 3.544 -27.921 1.00 93.25 291 LEU A CA 1
ATOM 2234 C C . LEU A 1 291 ? 18.190 3.307 -29.424 1.00 93.25 291 LEU A C 1
ATOM 2236 O O . LEU A 1 291 ? 18.930 2.441 -29.891 1.00 93.25 291 LEU A O 1
ATOM 2240 N N . ASP A 1 292 ? 17.472 4.138 -30.164 1.00 93.62 292 ASP A N 1
ATOM 2241 C CA . ASP A 1 292 ? 17.614 4.280 -31.604 1.00 93.62 292 ASP A CA 1
ATOM 2242 C C . ASP A 1 292 ? 18.213 5.649 -31.919 1.00 93.62 292 ASP A C 1
ATOM 2244 O O . ASP A 1 292 ? 18.216 6.561 -31.087 1.00 93.62 292 ASP A O 1
ATOM 2248 N N . TYR A 1 293 ? 18.724 5.802 -33.135 1.00 94.69 293 TYR A N 1
ATOM 2249 C CA . TYR A 1 293 ? 19.272 7.066 -33.595 1.00 94.69 293 TYR A CA 1
ATOM 2250 C C . TYR A 1 293 ? 18.870 7.347 -35.043 1.00 94.69 293 TYR A C 1
ATOM 2252 O O . TYR A 1 293 ? 18.605 6.433 -35.824 1.00 94.69 293 TYR A O 1
ATOM 2260 N N . GLU A 1 294 ? 18.831 8.628 -35.386 1.00 92.94 294 GLU A N 1
ATOM 2261 C CA . GLU A 1 294 ? 18.634 9.123 -36.741 1.00 92.94 294 GLU A CA 1
ATOM 2262 C C . GLU A 1 294 ? 19.812 10.025 -37.118 1.00 92.94 294 GLU A C 1
ATOM 2264 O O . GLU A 1 294 ? 20.154 10.971 -36.399 1.00 92.94 294 GLU A O 1
ATOM 2269 N N . THR A 1 295 ? 20.436 9.724 -38.254 1.00 91.62 295 THR A N 1
ATOM 2270 C CA . THR A 1 295 ? 21.474 10.541 -38.884 1.00 91.62 295 THR A CA 1
ATOM 2271 C C . THR A 1 295 ? 20.971 11.100 -40.203 1.00 91.62 295 THR A C 1
ATOM 2273 O O . THR A 1 295 ? 20.234 10.455 -40.950 1.00 91.62 295 THR A O 1
ATOM 2276 N N . GLY A 1 296 ? 21.368 12.330 -40.512 1.00 86.94 296 GLY A N 1
ATOM 2277 C CA . GLY A 1 296 ? 20.993 12.958 -41.771 1.00 86.94 296 GLY A CA 1
ATOM 2278 C C . GLY A 1 296 ? 21.727 14.262 -42.021 1.00 86.94 296 GLY A C 1
ATOM 2279 O O . GLY A 1 296 ? 22.264 14.883 -41.105 1.00 86.94 296 GLY A O 1
ATOM 2280 N N . THR A 1 297 ? 21.726 14.690 -43.280 1.00 87.75 297 THR A N 1
ATOM 2281 C CA . THR A 1 297 ? 22.304 15.970 -43.694 1.00 87.75 297 THR A CA 1
ATOM 2282 C C . THR A 1 297 ? 21.191 16.858 -44.229 1.00 87.75 297 THR A C 1
ATOM 2284 O O . THR A 1 297 ? 20.593 16.554 -45.260 1.00 87.75 297 THR A O 1
ATOM 2287 N N . VAL A 1 298 ? 20.914 17.965 -43.539 1.00 85.50 298 VAL A N 1
ATOM 2288 C CA . VAL A 1 298 ? 19.931 18.970 -43.968 1.00 85.50 298 VAL A CA 1
ATOM 2289 C C . VAL A 1 298 ? 20.672 20.265 -44.291 1.00 85.50 298 VAL A C 1
ATOM 2291 O O . VAL A 1 298 ? 21.234 20.923 -43.411 1.00 85.50 298 VAL A O 1
ATOM 2294 N N . GLY A 1 299 ? 20.713 20.625 -45.576 1.00 86.56 299 GLY A N 1
ATOM 2295 C CA . GLY A 1 299 ? 21.554 21.722 -46.062 1.00 86.56 299 GLY A CA 1
ATOM 2296 C C . GLY A 1 299 ? 23.033 21.440 -45.779 1.00 86.56 299 GLY A C 1
ATOM 2297 O O . GLY A 1 299 ? 23.555 20.418 -46.213 1.00 86.56 299 GLY A O 1
ATOM 2298 N N . ASN A 1 300 ? 23.681 22.321 -45.009 1.00 88.62 300 ASN A N 1
ATOM 2299 C CA . ASN A 1 300 ? 25.089 22.179 -44.609 1.00 88.62 300 ASN A CA 1
ATOM 2300 C C . ASN A 1 300 ? 25.264 21.676 -43.160 1.00 88.62 300 ASN A C 1
ATOM 2302 O O . ASN A 1 300 ? 26.357 21.783 -42.595 1.00 88.62 300 ASN A O 1
ATOM 2306 N N . THR A 1 301 ? 24.190 21.184 -42.531 1.00 90.56 301 THR A N 1
ATOM 2307 C CA . THR A 1 301 ? 24.219 20.673 -41.153 1.00 90.56 301 THR A CA 1
ATOM 2308 C C . THR A 1 301 ? 24.097 19.156 -41.140 1.00 90.56 301 THR A C 1
ATOM 2310 O O . THR A 1 301 ? 23.108 18.614 -41.632 1.00 90.56 301 THR A O 1
ATOM 2313 N N . LEU A 1 302 ? 25.080 18.490 -40.538 1.00 92.31 302 LEU A N 1
ATOM 2314 C CA . LEU A 1 302 ? 25.009 17.075 -40.186 1.00 92.31 302 LEU A CA 1
ATOM 2315 C C . LEU A 1 302 ? 24.318 16.945 -38.827 1.00 92.31 302 LEU A C 1
ATOM 2317 O O . LEU A 1 302 ? 24.801 17.503 -37.840 1.00 92.31 302 LEU A O 1
ATOM 2321 N N . SER A 1 303 ? 23.186 16.250 -38.780 1.00 92.69 303 SER A N 1
ATOM 2322 C CA . SER A 1 303 ? 22.404 16.033 -37.563 1.00 92.69 303 SER A CA 1
ATOM 2323 C C . SER A 1 303 ? 22.498 14.588 -37.091 1.00 92.69 303 SER A C 1
ATOM 2325 O O . SER A 1 303 ? 22.314 13.669 -37.889 1.00 92.69 303 SER A O 1
ATOM 2327 N N . PHE A 1 304 ? 22.720 14.412 -35.790 1.00 94.88 304 PHE A N 1
ATOM 2328 C CA . PHE A 1 304 ? 22.565 13.152 -35.069 1.00 94.88 304 PHE A CA 1
ATOM 2329 C C . PHE A 1 304 ? 21.533 13.345 -33.958 1.00 94.88 304 PHE A C 1
ATOM 2331 O O . PHE A 1 304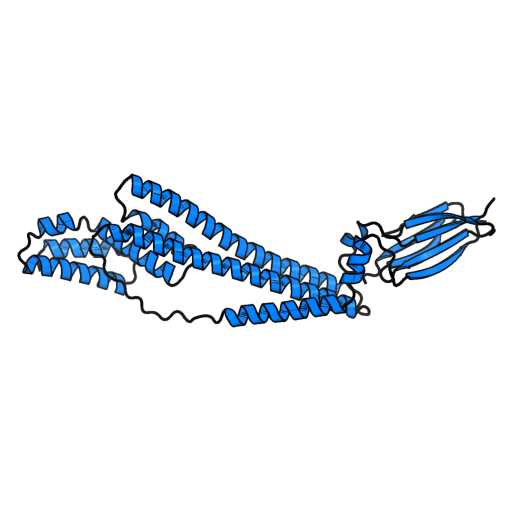 ? 21.689 14.237 -33.117 1.00 94.88 304 PHE A O 1
ATOM 2338 N N . HIS A 1 305 ? 20.501 12.508 -33.942 1.00 94.81 305 HIS A N 1
ATOM 2339 C CA . HIS A 1 305 ? 19.457 12.539 -32.927 1.00 94.81 305 HIS A CA 1
ATOM 2340 C C . HIS A 1 305 ? 19.241 11.145 -32.336 1.00 94.81 305 HIS A C 1
ATOM 2342 O O . HIS A 1 305 ? 18.862 10.221 -33.048 1.00 94.81 305 HIS A O 1
ATOM 2348 N N . GLU A 1 306 ? 19.496 10.996 -31.040 1.00 94.56 306 GLU A N 1
ATOM 2349 C CA . GLU A 1 306 ? 19.212 9.788 -30.260 1.00 94.56 306 GLU A CA 1
ATOM 2350 C C . GLU A 1 306 ? 17.795 9.862 -29.680 1.00 94.56 306 GLU A C 1
ATOM 2352 O O . GLU A 1 306 ? 17.369 10.926 -29.234 1.00 94.56 306 GLU A O 1
ATOM 2357 N N . LYS A 1 307 ? 17.077 8.737 -29.644 1.00 93.69 307 LYS A N 1
ATOM 2358 C CA . LYS A 1 307 ? 15.750 8.631 -29.023 1.00 93.69 307 LYS A CA 1
ATOM 2359 C C . LYS A 1 307 ? 15.542 7.265 -28.374 1.00 93.69 307 LYS A C 1
ATOM 2361 O O . LYS A 1 307 ? 16.115 6.264 -28.801 1.00 93.69 307 LYS A O 1
ATOM 2366 N N . SER A 1 308 ? 14.683 7.202 -27.358 1.00 92.94 308 SER A N 1
ATOM 2367 C CA . SER A 1 308 ? 14.268 5.918 -26.781 1.00 92.94 308 SER A CA 1
ATOM 2368 C C . SER A 1 308 ? 13.450 5.108 -27.783 1.00 92.94 308 SER A C 1
ATOM 2370 O O . SER A 1 308 ? 12.538 5.634 -28.421 1.00 92.94 308 SER A O 1
ATOM 2372 N N . ASN A 1 309 ? 13.745 3.812 -27.881 1.00 92.50 309 ASN A N 1
ATOM 2373 C CA . ASN A 1 309 ? 12.964 2.874 -28.688 1.00 92.50 309 ASN A CA 1
ATOM 2374 C C . ASN A 1 309 ? 11.806 2.231 -27.898 1.00 92.50 309 ASN A C 1
ATOM 2376 O O . ASN A 1 309 ? 11.126 1.337 -28.396 1.00 92.50 309 ASN A O 1
ATOM 2380 N N . GLY A 1 310 ? 11.586 2.668 -26.652 1.00 91.06 310 GLY A N 1
ATOM 2381 C CA . GLY A 1 310 ? 10.516 2.180 -25.780 1.00 91.06 310 GLY A CA 1
ATOM 2382 C C . GLY A 1 310 ? 10.783 0.814 -25.145 1.00 91.06 310 GLY A C 1
ATOM 2383 O O . GLY A 1 310 ? 9.920 0.298 -24.441 1.00 91.06 310 GLY A O 1
ATOM 2384 N N . ARG A 1 311 ? 11.960 0.211 -25.359 1.00 92.12 311 ARG A N 1
ATOM 2385 C CA . ARG A 1 311 ? 12.324 -1.078 -24.754 1.00 92.12 311 ARG A CA 1
ATOM 2386 C C . ARG A 1 311 ? 12.485 -1.007 -23.242 1.00 92.12 311 ARG A C 1
ATOM 2388 O O . ARG A 1 311 ? 12.114 -1.950 -22.545 1.00 92.12 311 ARG A O 1
ATOM 2395 N N . LEU A 1 312 ? 13.119 0.060 -22.751 1.00 92.38 312 LEU A N 1
ATOM 2396 C CA . LEU A 1 312 ? 13.399 0.232 -21.331 1.00 92.38 312 LEU A CA 1
ATOM 2397 C C . LEU A 1 312 ? 12.224 0.976 -20.675 1.00 92.38 312 LEU A C 1
ATOM 2399 O O . LEU A 1 312 ? 12.023 2.153 -20.983 1.00 92.38 312 LEU A O 1
ATOM 2403 N N . PRO A 1 313 ? 11.457 0.330 -19.778 1.00 91.69 313 PRO A N 1
ATOM 2404 C CA . PRO A 1 313 ? 10.414 1.017 -19.024 1.00 91.69 313 PRO A CA 1
ATOM 2405 C C . PRO A 1 313 ? 11.039 2.104 -18.147 1.00 91.69 313 PRO A C 1
ATOM 2407 O O . PRO A 1 313 ? 12.227 2.037 -17.817 1.00 91.69 313 PRO A O 1
ATOM 2410 N N . LEU A 1 314 ? 10.270 3.117 -17.750 1.00 89.56 314 LEU A N 1
ATOM 2411 C CA . LEU A 1 314 ? 10.761 4.197 -16.882 1.00 89.56 314 LEU A CA 1
ATOM 2412 C C . LEU A 1 314 ? 12.068 4.851 -17.382 1.00 89.56 314 LEU A C 1
ATOM 2414 O O . LEU A 1 314 ? 12.895 5.290 -16.576 1.00 89.56 314 LEU A O 1
ATOM 2418 N N . PHE A 1 315 ? 12.278 4.908 -18.703 1.00 90.44 315 PHE A N 1
ATOM 2419 C CA . PHE A 1 315 ? 13.513 5.433 -19.295 1.00 90.44 315 PHE A CA 1
ATOM 2420 C C . PHE A 1 315 ? 13.827 6.857 -18.809 1.00 90.44 315 PHE A C 1
ATOM 2422 O O . PHE A 1 315 ? 14.979 7.178 -18.519 1.00 90.44 315 PHE A O 1
ATOM 2429 N N . GLU A 1 316 ? 12.785 7.661 -18.609 1.00 88.88 316 GLU A N 1
ATOM 2430 C CA . GLU A 1 316 ? 12.834 9.007 -18.031 1.00 88.88 316 GLU A CA 1
ATOM 2431 C C . GLU A 1 316 ? 13.581 9.096 -16.694 1.00 88.88 316 GLU A C 1
ATOM 2433 O O . GLU A 1 316 ? 14.237 10.097 -16.423 1.00 88.88 316 GLU A O 1
ATOM 2438 N N . LEU A 1 317 ? 13.519 8.052 -15.864 1.00 86.62 317 LEU A N 1
ATOM 2439 C CA . LEU A 1 317 ? 14.287 7.993 -14.620 1.00 86.62 317 LEU A CA 1
ATOM 2440 C C . LEU A 1 317 ? 15.735 7.588 -14.884 1.00 86.62 317 LEU A C 1
ATOM 2442 O O . LEU A 1 317 ? 16.655 8.135 -14.282 1.00 86.62 317 LEU A O 1
ATOM 2446 N N . SER A 1 318 ? 15.943 6.631 -15.789 1.00 85.06 318 SER A N 1
ATOM 2447 C CA . SER A 1 318 ? 17.281 6.129 -16.103 1.00 85.06 318 SER A CA 1
ATOM 2448 C C . SER A 1 318 ? 18.159 7.170 -16.800 1.00 85.06 318 SER A C 1
ATOM 2450 O O . SER A 1 318 ? 19.343 7.242 -16.493 1.00 85.06 318 SER A O 1
ATOM 2452 N N . ARG A 1 319 ? 17.583 8.037 -17.647 1.00 87.75 319 ARG A N 1
ATOM 2453 C CA . ARG A 1 319 ? 18.329 9.083 -18.367 1.00 87.75 319 ARG A CA 1
ATOM 2454 C C . ARG A 1 319 ? 18.890 10.188 -17.470 1.00 87.75 319 ARG A C 1
ATOM 2456 O O . ARG A 1 319 ? 19.716 10.974 -17.913 1.00 87.75 319 ARG A O 1
ATOM 2463 N N . LEU A 1 320 ? 18.445 10.262 -16.211 1.00 86.50 320 LEU A N 1
ATOM 2464 C CA . LEU A 1 320 ? 18.994 11.189 -15.216 1.00 86.50 320 LEU A CA 1
ATOM 2465 C C . LEU A 1 320 ? 20.383 10.763 -14.717 1.00 86.50 320 LEU A C 1
ATOM 2467 O O . LEU A 1 320 ? 21.048 11.542 -14.034 1.00 86.50 320 LEU A O 1
ATOM 2471 N N . HIS A 1 321 ? 20.809 9.535 -15.019 1.00 84.44 321 HIS A N 1
ATOM 2472 C CA . HIS A 1 321 ? 22.108 9.002 -14.630 1.00 84.44 321 HIS A CA 1
ATOM 2473 C C . HIS A 1 321 ? 23.128 9.087 -15.770 1.00 84.44 321 HIS A C 1
ATOM 2475 O O . HIS A 1 321 ? 22.783 9.198 -16.942 1.00 84.44 321 HIS A O 1
ATOM 2481 N N . GLU A 1 322 ? 24.414 9.053 -15.416 1.00 81.56 322 GLU A N 1
ATOM 2482 C CA . GLU A 1 322 ? 25.498 9.064 -16.399 1.00 81.56 322 GLU A CA 1
ATOM 2483 C C . GLU A 1 322 ? 25.568 7.713 -17.128 1.00 81.56 322 GLU A C 1
ATOM 2485 O O . GLU A 1 322 ? 25.842 6.680 -16.505 1.00 81.56 322 GLU A O 1
ATOM 2490 N N . SER A 1 323 ? 25.389 7.735 -18.454 1.00 80.94 323 SER A N 1
ATOM 2491 C CA . SER A 1 323 ? 25.678 6.590 -19.320 1.00 80.94 323 SER A CA 1
ATOM 2492 C C . SER A 1 323 ? 27.153 6.525 -19.694 1.00 80.94 323 SER A C 1
ATOM 2494 O O . SER A 1 323 ? 27.822 7.537 -19.890 1.00 80.94 323 SER A O 1
ATOM 2496 N N . ARG A 1 324 ? 27.642 5.305 -19.920 1.00 84.06 324 ARG A N 1
ATOM 2497 C CA . ARG A 1 324 ? 28.972 5.042 -20.490 1.00 84.06 324 ARG A CA 1
ATOM 2498 C C . ARG A 1 324 ? 28.966 4.771 -21.995 1.00 84.06 324 ARG A C 1
ATOM 2500 O O . ARG A 1 324 ? 30.040 4.528 -22.539 1.00 84.06 324 ARG A O 1
ATOM 2507 N N . THR A 1 325 ? 27.806 4.782 -22.653 1.00 89.75 325 THR A N 1
ATOM 2508 C CA . THR A 1 325 ? 27.718 4.684 -24.121 1.00 89.75 325 THR A CA 1
ATOM 2509 C C . THR A 1 325 ? 28.294 5.938 -24.760 1.00 89.75 325 THR A C 1
ATOM 2511 O O . THR A 1 325 ? 28.048 7.047 -24.284 1.00 89.75 325 THR A O 1
ATOM 2514 N N . GLN A 1 326 ? 29.090 5.772 -25.815 1.00 92.94 326 GLN A N 1
ATOM 2515 C CA . GLN A 1 326 ? 29.787 6.879 -26.466 1.00 92.94 326 GLN A CA 1
ATOM 2516 C C . GLN A 1 326 ? 29.293 7.129 -27.890 1.00 92.94 326 GLN A C 1
ATOM 2518 O O . GLN A 1 326 ? 29.129 6.213 -28.692 1.00 92.94 326 GLN A O 1
ATOM 2523 N N . LEU A 1 327 ? 29.141 8.407 -28.222 1.00 94.38 327 LEU A N 1
ATOM 2524 C CA . LEU A 1 327 ? 29.085 8.911 -29.584 1.00 94.38 327 LEU A CA 1
ATOM 2525 C C . LEU A 1 327 ? 30.409 9.610 -29.884 1.00 94.38 327 LEU A C 1
ATOM 2527 O O . LEU A 1 327 ? 30.675 10.699 -29.372 1.00 94.38 327 LEU A O 1
ATOM 2531 N N . VAL A 1 328 ? 31.247 8.984 -30.704 1.00 94.44 328 VAL A N 1
ATOM 2532 C CA . VAL A 1 328 ? 32.544 9.524 -31.109 1.00 94.44 328 VAL A CA 1
ATOM 2533 C C . VAL A 1 328 ? 32.414 10.195 -32.468 1.00 94.44 328 VAL A C 1
ATOM 2535 O O . VAL A 1 328 ? 32.125 9.542 -33.468 1.00 94.44 328 VAL A O 1
ATOM 2538 N N . ILE A 1 329 ? 32.669 11.498 -32.511 1.00 92.81 329 ILE A N 1
ATOM 2539 C CA . ILE A 1 329 ? 32.693 12.284 -33.745 1.00 92.81 329 ILE A CA 1
ATOM 2540 C C . ILE A 1 329 ? 34.147 12.608 -34.040 1.00 92.81 329 ILE A C 1
ATOM 2542 O O . ILE A 1 329 ? 34.782 13.373 -33.309 1.00 92.81 329 ILE A O 1
ATOM 2546 N N . SER A 1 330 ? 34.674 12.011 -35.102 1.00 92.06 330 SER A N 1
ATOM 2547 C CA . SER A 1 330 ? 36.040 12.254 -35.544 1.00 92.06 330 SER A CA 1
ATOM 2548 C C . SER A 1 330 ? 36.040 13.235 -36.705 1.00 92.06 330 SER A C 1
ATOM 2550 O O . SER A 1 330 ? 35.440 12.974 -37.747 1.00 92.06 330 SER A O 1
ATOM 2552 N N . MET A 1 331 ? 36.696 14.373 -36.506 1.00 88.81 331 MET A N 1
ATOM 2553 C CA . MET A 1 331 ? 36.882 15.395 -37.530 1.00 88.81 331 MET A CA 1
ATOM 2554 C C . MET A 1 331 ? 38.211 15.177 -38.266 1.00 88.81 331 MET A C 1
ATOM 2556 O O . MET A 1 331 ? 39.177 14.759 -37.619 1.00 88.81 331 MET A O 1
ATOM 2560 N N . PRO A 1 332 ? 38.288 15.502 -39.567 1.00 86.19 332 PRO A N 1
ATOM 2561 C CA . PRO A 1 332 ? 39.550 15.487 -40.297 1.00 86.19 332 PRO A CA 1
ATOM 2562 C C . PRO A 1 332 ? 40.554 16.465 -39.670 1.00 86.19 332 PRO A C 1
ATOM 2564 O O . PRO A 1 332 ? 40.187 17.572 -39.252 1.00 86.19 332 PRO A O 1
ATOM 2567 N N . GLU A 1 333 ? 41.822 16.064 -39.592 1.00 78.31 333 GLU A N 1
ATOM 2568 C CA . GLU A 1 333 ? 42.926 16.999 -39.372 1.00 78.31 333 GLU A CA 1
ATOM 2569 C C . GLU A 1 333 ? 43.047 17.894 -40.610 1.00 78.31 333 GLU A C 1
ATOM 2571 O O . GLU A 1 333 ? 43.270 17.410 -41.713 1.00 78.31 333 GLU A O 1
ATOM 2576 N N . LYS A 1 334 ? 42.794 19.196 -40.439 1.00 62.22 334 LYS A N 1
ATOM 2577 C CA . LYS A 1 334 ? 43.012 20.191 -41.496 1.00 62.22 334 LYS A CA 1
ATOM 2578 C C . LYS A 1 334 ? 44.462 20.219 -41.957 1.00 62.22 334 LYS A C 1
ATOM 2580 O O . LYS A 1 334 ? 45.336 20.142 -41.065 1.00 62.22 334 LYS A O 1
#

Secondary structure (DSSP, 8-state):
--HHHHHHHHHHHHHTTTS-HHHHHHHHHHHHHHHHHHHHTT--HHHHHHHH--HHHHHHHHHHHHHHHHHHHS-SHHHHHHHHHHGGGG---HHHHHHHHHHHHHHHHHHHHHHHHHHHHHHHHHHHHHHHHHHHHHS-TT-HHHHHHHHHHHHHHHHHHHHHHHHHHHHHHHHHHHHHHHHHHHHHTT-----------------HHHHHHHHHHHHHHHHHHHHHTSHHHHHHHHHTTPPPS-EEEEEEEE-GGG-SEEEEE-SSPEEEEEEESSSSEEEEEEEETTEEEEEEEETTEEEEEEEE-S-STTHHHHTTSPP--EEEEEEE--